Protein AF-A0A7R9WTV0-F1 (afdb_monomer)

InterPro domains:
  IPR027417 P-loop containing nucleoside triphosphate hydrolase [G3DSA:3.40.50.300] (2-150)
  IPR027417 P-loop containing nucleoside triphosphate hydrolase [SSF52540] (11-128)
  IPR041679 DNA2/NAM7 helicase-like, C-terminal [PF13087] (9-117)
  IPR045055 DNA2/NAM7-like helicase [PTHR10887] (10-192)
  IPR047187 Upf1-like, C-terminal helicase domain [cd18808] (2-131)

Organism: NCBI:txid1486917

Foldseek 3Di:
DDWDDDPAKTADLLLLVLVLLVLVCCVVVVVDPLLQEEEEEQIVVNLVSNCVSCVVVVSNNHHYYYLVVCPPAAGAEYEYEQRDDDPVLDRVSNQDLVSVLSRLVSHQFYYHYDDDLSSQCSHPLSVLLVVLCVVVVNDDDSVRVVVVSVVVPPPDDDDDDDDDDDDDDDDDDDDDDDDDDDPDPDDDPDPPSVVSRVSSVVSSVVSVVVSVVVCVVPPPPPVVVVVVVVPVVD

Sequence (234 aa):
MEITHSFGGKSNTAEAVLVTRIVQNLVTANDVEAKHIAVISPYAKQVQKVRSQLALHRLSDVRVGTVDSFQGQETEVVIISAVRSNMFGELGFLRDSRRLCVAITRAKRGLILVGDEPVLRGSHHWGALLDAIQDRNCVIDACDLVSHIRNEGAGKEGAMMTDKEEPHDDDASADELTGEQREAAKTNEGNNTADSMANMEAAVAQALAELLNDDAENEDSESEEELFGLFEKL

Solvent-accessible surface area (backbone atoms only — not comparable to full-atom values): 14373 Å² total; per-residue (Å²): 116,85,66,58,86,62,101,73,59,52,36,32,68,67,59,35,55,50,51,45,50,53,52,50,47,38,40,73,73,66,78,42,60,47,73,40,31,33,39,36,19,85,31,68,44,33,29,52,52,36,50,56,53,25,46,77,71,73,45,65,62,35,45,63,32,37,51,85,74,44,74,96,52,70,33,45,30,28,34,38,45,64,58,47,57,56,98,82,37,68,54,72,77,68,69,45,60,68,55,48,52,54,53,60,68,26,31,73,57,34,80,45,83,45,69,38,62,80,25,43,52,66,34,71,67,47,31,49,46,49,50,57,36,51,80,67,70,69,72,78,56,70,69,59,51,57,54,57,62,57,65,75,70,74,80,84,84,88,85,80,90,80,83,88,83,85,84,84,87,84,86,87,81,90,82,91,81,76,85,85,88,88,85,86,89,86,85,84,90,78,83,51,73,66,62,60,29,59,56,41,55,55,46,52,51,49,38,49,51,56,57,50,60,64,48,75,80,52,96,61,83,80,57,52,64,65,51,56,64,58,55,84,75,115

Mean predicted aligned error: 15.38 Å

pLDDT: mean 70.05, std 24.39, range [29.03, 97.88]

Secondary structure (DSSP, 8-state):
------SS----HHHHHHHHHHHHHHHHTTSS-GGGEEEE-S-HHHHHHHHHHHHHTT-TTSEEE-GGGGTT--EEEEEEE-----TT---GGGG-HHHHHHHHTTEEEEEEEES-HHHHTTSHHHHHHHHHHHHTT----HHHHHHHHHHHSSSSS-----------------------------S-----HHHHHHHHHHHHHHHHHHHHHTGGGS--TTSHHHHHHHHTT-

Nearest PDB structures (foldseek):
  4b3g-assembly2_B  TM=9.620E-01  e=5.269E-09  Homo sapiens
  5eax-assembly2_B  TM=9.065E-01  e=5.908E-09  Mus musculus
  5eaw-assembly2_B  TM=9.082E-01  e=7.427E-09  Mus musculus
  5ean-assembly1_A  TM=8.921E-01  e=6.624E-09  Mus musculus
  4b3f-assembly1_X  TM=9.722E-01  e=4.633E-08  Homo sapiens

Structure (mmCIF, N/CA/C/O backbone):
data_AF-A0A7R9WTV0-F1
#
_entry.id   AF-A0A7R9WTV0-F1
#
loop_
_atom_site.group_PDB
_atom_site.id
_atom_site.type_symbol
_atom_site.label_atom_id
_atom_site.label_alt_id
_atom_site.label_comp_id
_atom_site.label_asym_id
_atom_site.label_entity_id
_atom_site.label_seq_id
_atom_site.pdbx_PDB_ins_code
_atom_site.Cartn_x
_atom_site.Cartn_y
_atom_site.Cartn_z
_atom_site.occupancy
_atom_site.B_iso_or_equiv
_atom_site.auth_seq_id
_atom_site.auth_comp_id
_atom_site.auth_asym_id
_atom_site.auth_atom_id
_atom_site.pdbx_PDB_model_num
ATOM 1 N N . MET A 1 1 ? -1.184 1.211 -17.493 1.00 42.12 1 MET A N 1
ATOM 2 C CA . MET A 1 1 ? -1.818 2.502 -17.121 1.00 42.12 1 MET A CA 1
ATOM 3 C C . MET A 1 1 ? -0.715 3.529 -16.862 1.00 42.12 1 MET A C 1
ATOM 5 O O . MET A 1 1 ? 0.378 3.126 -16.493 1.00 42.12 1 MET A O 1
ATOM 9 N N . GLU A 1 2 ? -0.942 4.815 -17.128 1.00 39.69 2 GLU A N 1
ATOM 10 C CA . GLU A 1 2 ? 0.111 5.843 -17.230 1.00 39.69 2 GLU A CA 1
ATOM 11 C C . GLU A 1 2 ? 0.814 6.138 -15.882 1.00 39.69 2 GLU A C 1
ATOM 13 O O . GLU A 1 2 ? 0.208 6.672 -14.951 1.00 39.69 2 GLU A O 1
ATOM 18 N N . ILE A 1 3 ? 2.105 5.797 -15.762 1.00 55.75 3 ILE A N 1
ATOM 19 C CA . ILE A 1 3 ? 2.959 6.210 -14.635 1.00 55.75 3 ILE A CA 1
ATOM 20 C C . ILE A 1 3 ? 3.486 7.615 -14.938 1.00 55.75 3 ILE A C 1
ATOM 22 O O . ILE A 1 3 ? 4.236 7.815 -15.890 1.00 55.75 3 ILE A O 1
ATOM 26 N N . THR A 1 4 ? 3.137 8.607 -14.120 1.00 50.94 4 THR A N 1
ATOM 27 C CA . THR A 1 4 ? 3.622 9.981 -14.312 1.00 50.94 4 THR A CA 1
ATOM 28 C C . THR A 1 4 ? 5.118 10.095 -13.970 1.00 50.94 4 THR A C 1
ATOM 30 O O . THR A 1 4 ? 5.507 10.064 -12.799 1.00 50.94 4 THR A O 1
ATOM 33 N N . HIS A 1 5 ? 5.969 10.270 -14.987 1.00 48.22 5 HIS A N 1
ATOM 34 C CA . HIS A 1 5 ? 7.410 10.525 -14.856 1.00 48.22 5 HIS A CA 1
ATOM 35 C C . HIS A 1 5 ? 7.707 12.033 -14.812 1.00 48.22 5 HIS A C 1
ATOM 37 O O . HIS A 1 5 ? 8.102 12.633 -15.804 1.00 48.22 5 HIS A O 1
ATOM 43 N N . SER A 1 6 ? 7.544 12.674 -13.655 1.00 38.47 6 SER A N 1
ATOM 44 C CA . SER A 1 6 ? 7.999 14.065 -13.459 1.00 38.47 6 SER A CA 1
ATOM 45 C C . SER A 1 6 ? 9.051 14.096 -12.353 1.00 38.47 6 SER A C 1
ATOM 47 O O . SER A 1 6 ? 8.669 14.026 -11.195 1.00 38.47 6 SER A O 1
ATOM 49 N N . PHE A 1 7 ? 10.347 14.089 -12.684 1.00 47.66 7 PHE A N 1
ATOM 50 C CA . PHE A 1 7 ? 11.534 14.451 -11.863 1.00 47.66 7 PHE A CA 1
ATOM 51 C C . PHE A 1 7 ? 11.560 14.245 -10.313 1.00 47.66 7 PHE A C 1
ATOM 53 O O . PHE A 1 7 ? 12.374 14.857 -9.636 1.00 47.66 7 PHE A O 1
ATOM 60 N N . GLY A 1 8 ? 10.746 13.371 -9.703 1.00 57.19 8 GLY A N 1
ATOM 61 C CA . GLY A 1 8 ? 10.595 13.354 -8.233 1.00 57.19 8 GLY A CA 1
ATOM 62 C C . GLY A 1 8 ? 9.961 12.113 -7.594 1.00 57.19 8 GLY A C 1
ATOM 63 O O . GLY A 1 8 ? 9.431 12.210 -6.496 1.00 57.19 8 GLY A O 1
ATOM 64 N N . GLY A 1 9 ? 9.937 10.960 -8.269 1.00 74.44 9 GLY A N 1
ATOM 65 C CA . GLY A 1 9 ? 9.361 9.708 -7.738 1.00 74.44 9 GLY A CA 1
ATOM 66 C C . GLY A 1 9 ? 8.191 9.167 -8.566 1.00 74.44 9 GLY A C 1
ATOM 67 O O . GLY A 1 9 ? 7.704 9.866 -9.459 1.00 74.44 9 GLY A O 1
ATOM 68 N N . LYS A 1 10 ? 7.765 7.928 -8.281 1.00 86.31 10 LYS A N 1
ATOM 69 C CA . LYS A 1 10 ? 6.683 7.206 -8.980 1.00 86.31 10 LYS A CA 1
ATOM 70 C C . LYS A 1 10 ? 5.375 7.240 -8.175 1.00 86.31 10 LYS A C 1
ATOM 72 O O . LYS A 1 10 ? 5.407 7.235 -6.948 1.00 86.31 10 LYS A O 1
ATOM 77 N N . SER A 1 11 ? 4.240 7.267 -8.865 1.00 92.31 11 SER A N 1
ATOM 78 C CA . SER A 1 11 ? 2.897 7.139 -8.278 1.00 92.31 11 SER A CA 1
ATOM 79 C C . SER A 1 11 ? 1.941 6.531 -9.299 1.00 92.31 11 SER A C 1
ATOM 81 O O . SER A 1 11 ? 2.099 6.794 -10.491 1.00 92.31 11 SER A O 1
ATOM 83 N N . ASN A 1 12 ? 0.928 5.811 -8.829 1.00 93.88 12 ASN A N 1
ATOM 84 C CA . ASN A 1 12 ? -0.124 5.212 -9.637 1.00 93.88 12 ASN A CA 1
ATOM 85 C C . ASN A 1 12 ? -1.481 5.745 -9.161 1.00 93.88 12 ASN A C 1
ATOM 87 O O . ASN A 1 12 ? -1.928 5.464 -8.048 1.00 93.88 12 ASN A O 1
ATOM 91 N N . THR A 1 13 ? -2.122 6.559 -10.003 1.00 92.38 13 THR A N 1
ATOM 92 C CA . THR A 1 13 ? -3.399 7.206 -9.670 1.00 92.38 13 THR A CA 1
ATOM 93 C C . THR A 1 13 ? -4.533 6.198 -9.526 1.00 92.38 13 THR A C 1
ATOM 95 O O . THR A 1 13 ? -5.375 6.383 -8.655 1.00 92.38 13 THR A O 1
ATOM 98 N N . ALA A 1 14 ? -4.560 5.142 -10.342 1.00 89.31 14 ALA A N 1
ATOM 99 C CA . ALA A 1 14 ? -5.622 4.146 -10.270 1.00 89.31 14 ALA A CA 1
ATOM 100 C C . ALA A 1 14 ? -5.532 3.326 -8.983 1.00 89.31 14 ALA A C 1
ATOM 102 O O . ALA A 1 14 ? -6.538 3.178 -8.297 1.00 89.31 14 ALA A O 1
ATOM 103 N N . GLU A 1 15 ? -4.324 2.903 -8.598 1.00 93.56 15 GLU A N 1
ATOM 104 C CA . GLU A 1 15 ? -4.117 2.270 -7.293 1.00 93.56 15 GLU A CA 1
ATOM 105 C C . GLU A 1 15 ? -4.489 3.207 -6.145 1.00 93.56 15 GLU A C 1
ATOM 107 O O . GLU A 1 15 ? -5.140 2.771 -5.207 1.00 93.56 15 GLU A O 1
ATOM 112 N N . ALA A 1 16 ? -4.126 4.495 -6.215 1.00 94.44 16 ALA A N 1
ATOM 113 C CA . ALA A 1 16 ? -4.479 5.446 -5.161 1.00 94.44 16 ALA A CA 1
ATOM 114 C C . ALA A 1 16 ? -6.004 5.551 -4.988 1.00 94.44 16 ALA A C 1
ATOM 116 O O . ALA A 1 16 ? -6.498 5.437 -3.869 1.00 94.44 16 ALA A O 1
ATOM 117 N N . VAL A 1 17 ? -6.743 5.669 -6.101 1.00 91.06 17 VAL A N 1
ATOM 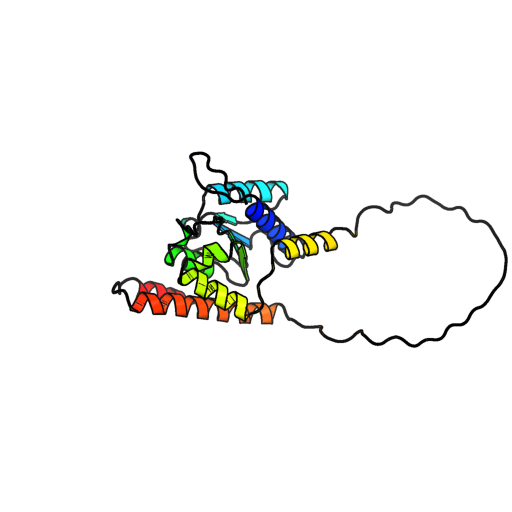118 C CA . VAL A 1 17 ? -8.215 5.701 -6.087 1.00 91.06 17 VAL A CA 1
ATOM 119 C C . VAL A 1 17 ? -8.781 4.406 -5.514 1.00 91.06 17 VAL A C 1
ATOM 121 O O . VAL A 1 17 ? -9.725 4.450 -4.726 1.00 91.06 17 VAL A O 1
ATOM 124 N N . LEU A 1 18 ? -8.219 3.259 -5.897 1.00 90.75 18 LEU A N 1
ATOM 125 C CA . LEU A 1 18 ? -8.680 1.961 -5.419 1.00 90.75 18 LEU A CA 1
ATOM 126 C C . LEU A 1 18 ? -8.448 1.800 -3.915 1.00 90.75 18 LEU A C 1
ATOM 128 O O . LEU A 1 18 ? -9.376 1.454 -3.192 1.00 90.75 18 LEU A O 1
ATOM 132 N N . VAL A 1 19 ? -7.250 2.136 -3.434 1.00 95.44 19 VAL A N 1
ATOM 133 C CA . VAL A 1 19 ? -6.907 2.132 -2.007 1.00 95.44 19 VAL A CA 1
ATOM 134 C C . VAL A 1 19 ? -7.856 3.034 -1.225 1.00 95.44 19 VAL A C 1
ATOM 136 O O . VAL A 1 19 ? -8.407 2.605 -0.218 1.00 95.44 19 VAL A O 1
ATOM 139 N N . THR A 1 20 ? -8.105 4.261 -1.693 1.00 94.06 20 THR A N 1
ATOM 140 C CA . THR A 1 20 ? -9.047 5.173 -1.032 1.00 94.06 20 THR A CA 1
ATOM 141 C C . THR A 1 20 ? -10.454 4.584 -0.945 1.00 94.06 20 THR A C 1
ATOM 143 O O . THR A 1 20 ? -11.085 4.706 0.102 1.00 94.06 20 THR A O 1
ATOM 146 N N . ARG A 1 21 ? -10.933 3.899 -1.990 1.00 90.06 21 ARG A N 1
ATOM 147 C CA . ARG A 1 21 ? -12.243 3.226 -1.968 1.00 90.06 21 ARG A CA 1
ATOM 148 C C . ARG A 1 21 ? -12.288 2.052 -0.998 1.00 90.06 21 ARG A C 1
ATOM 150 O O . ARG A 1 21 ? -13.250 1.938 -0.251 1.00 90.06 21 ARG A O 1
ATOM 157 N N . ILE A 1 22 ? -11.250 1.217 -0.975 1.00 91.44 22 ILE A N 1
ATOM 158 C CA . ILE A 1 22 ? -11.143 0.098 -0.028 1.00 91.44 22 ILE A CA 1
ATOM 159 C C . ILE A 1 22 ? -11.216 0.626 1.408 1.00 91.44 22 ILE A C 1
ATOM 161 O O . ILE A 1 22 ? -12.030 0.160 2.198 1.00 91.44 22 ILE A O 1
ATOM 165 N N . VAL A 1 23 ? -10.421 1.651 1.728 1.00 94.62 23 VAL A N 1
ATOM 166 C CA . VAL A 1 23 ? -10.445 2.296 3.048 1.00 94.62 23 VAL A CA 1
ATOM 167 C C . VAL A 1 23 ? -11.834 2.851 3.364 1.00 94.62 23 VAL A C 1
ATOM 169 O O . VAL A 1 23 ? -12.347 2.630 4.457 1.00 94.62 23 VAL A O 1
ATOM 172 N N . GLN A 1 24 ? -12.450 3.568 2.420 1.00 90.50 24 GLN A N 1
ATOM 173 C CA . GLN A 1 24 ? -13.777 4.145 2.613 1.00 90.50 24 GLN A CA 1
ATOM 174 C C . GLN A 1 24 ? -14.819 3.072 2.938 1.00 90.50 24 GLN A C 1
ATOM 176 O O . GLN A 1 24 ? -15.629 3.281 3.838 1.00 90.50 24 GLN A O 1
ATOM 181 N N . ASN A 1 25 ? -14.778 1.931 2.254 1.00 89.19 25 ASN A N 1
ATOM 182 C CA . ASN A 1 25 ? -15.697 0.827 2.501 1.00 89.19 25 ASN A CA 1
ATOM 183 C C . ASN A 1 25 ? -15.487 0.210 3.884 1.00 89.19 25 ASN A C 1
ATOM 185 O O . ASN A 1 25 ? -16.455 0.109 4.627 1.00 89.19 25 ASN A O 1
ATOM 189 N N . LEU A 1 26 ? -14.243 -0.106 4.264 1.00 88.69 26 LEU A N 1
ATOM 190 C CA . LEU A 1 26 ? -13.929 -0.670 5.586 1.00 88.69 26 L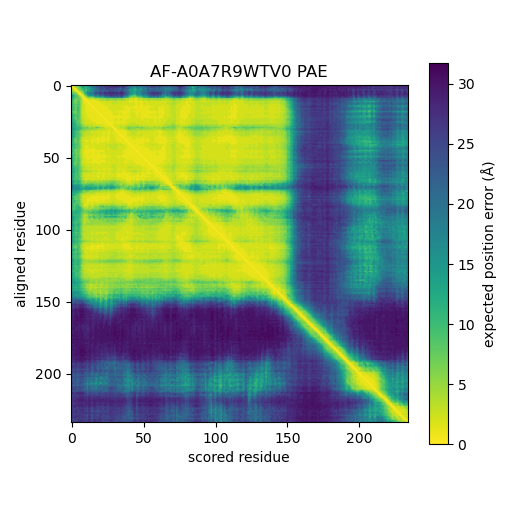EU A CA 1
ATOM 191 C C . LEU A 1 26 ? -14.429 0.225 6.730 1.00 88.69 26 LEU A C 1
ATOM 193 O O . LEU A 1 26 ? -14.954 -0.259 7.732 1.00 88.69 26 LEU A O 1
ATOM 197 N N . VAL A 1 27 ? -14.285 1.543 6.572 1.00 90.75 27 VAL A N 1
ATOM 198 C CA . VAL A 1 27 ? -14.723 2.513 7.583 1.00 90.75 27 VAL A CA 1
ATOM 199 C C . VAL A 1 27 ? -16.243 2.698 7.561 1.00 90.75 27 VAL A C 1
ATOM 201 O O . VAL A 1 27 ? -16.864 2.760 8.618 1.00 90.75 27 VAL A O 1
ATOM 204 N N . THR A 1 28 ? -16.864 2.766 6.381 1.00 87.50 28 THR A N 1
ATOM 205 C CA . THR A 1 28 ? -18.316 3.004 6.246 1.00 87.50 28 THR A CA 1
ATOM 206 C C . THR A 1 28 ? -19.140 1.780 6.649 1.00 87.50 28 THR A C 1
ATOM 208 O O . THR A 1 28 ? -20.213 1.936 7.227 1.00 87.50 28 THR A O 1
ATOM 211 N N . ALA A 1 29 ? -18.628 0.572 6.400 1.00 84.19 29 ALA A N 1
ATOM 212 C CA . ALA A 1 29 ? -19.209 -0.683 6.874 1.00 84.19 29 ALA A CA 1
ATOM 213 C C . ALA A 1 29 ? -19.032 -0.891 8.390 1.00 84.19 29 ALA A C 1
ATOM 215 O O . ALA A 1 29 ? -19.634 -1.797 8.958 1.00 84.19 29 ALA A O 1
ATOM 216 N N . ASN A 1 30 ? -18.257 -0.025 9.060 1.00 86.19 30 ASN A N 1
ATOM 217 C CA . ASN A 1 30 ? -17.913 -0.123 10.478 1.00 86.19 30 ASN A CA 1
ATOM 218 C C . ASN A 1 30 ? -17.131 -1.409 10.831 1.00 86.19 30 ASN A C 1
ATOM 220 O O . ASN A 1 30 ? -17.183 -1.877 11.968 1.00 86.19 30 ASN A O 1
ATOM 224 N N . ASP A 1 31 ? -16.372 -1.949 9.871 1.00 82.25 31 ASP A N 1
ATOM 225 C CA . ASP A 1 31 ? -15.497 -3.112 10.074 1.00 82.25 31 ASP A CA 1
ATOM 226 C C . ASP A 1 31 ? -14.220 -2.725 10.837 1.00 82.25 31 ASP A C 1
ATOM 228 O O . ASP A 1 31 ? -13.698 -3.482 11.667 1.00 82.25 31 ASP A O 1
ATOM 232 N N . VAL A 1 32 ? -13.683 -1.532 10.540 1.00 91.50 32 VAL A N 1
ATOM 233 C CA . VAL A 1 32 ? -12.430 -1.021 11.112 1.00 91.50 32 VAL A CA 1
ATOM 234 C C . VAL A 1 32 ? -12.481 0.501 11.241 1.00 91.50 32 VAL A C 1
ATOM 236 O O . VAL A 1 32 ? -12.786 1.207 10.282 1.00 91.50 32 VAL A O 1
ATOM 239 N N . GLU A 1 33 ? -12.114 1.038 12.407 1.00 93.94 33 GLU A N 1
ATOM 240 C CA . GLU A 1 33 ? -11.937 2.487 12.555 1.00 93.94 33 GLU A CA 1
ATOM 241 C C . GLU A 1 33 ? -10.723 2.977 11.746 1.00 93.94 33 GLU A C 1
ATOM 243 O O . GLU A 1 33 ? -9.674 2.334 11.730 1.00 93.94 33 GLU A O 1
ATOM 248 N N . ALA A 1 34 ? -10.815 4.172 11.154 1.00 95.50 34 ALA A N 1
ATOM 249 C CA . ALA A 1 34 ? -9.760 4.754 10.314 1.00 95.50 34 ALA A CA 1
ATOM 250 C C . ALA A 1 34 ? -8.362 4.754 10.973 1.00 95.50 34 ALA A C 1
ATOM 252 O O . ALA A 1 34 ? -7.372 4.414 10.328 1.00 95.50 34 ALA A O 1
ATOM 253 N N . LYS A 1 35 ? -8.285 5.055 12.277 1.00 95.75 35 LYS A N 1
ATOM 254 C CA . LYS A 1 35 ? -7.037 5.067 13.070 1.00 95.75 35 LYS A CA 1
ATOM 255 C C . LYS A 1 35 ? -6.343 3.698 13.184 1.00 95.75 35 LYS A C 1
ATOM 257 O O . LYS A 1 35 ? -5.173 3.638 13.558 1.00 95.75 35 LYS A O 1
ATOM 262 N N . HIS A 1 36 ? -7.067 2.613 12.902 1.00 96.38 36 HIS A N 1
ATOM 263 C CA . HIS A 1 36 ? -6.591 1.229 12.930 1.00 96.38 36 HIS A CA 1
ATOM 264 C C . HIS A 1 36 ? -6.245 0.690 11.531 1.00 96.38 36 HIS A C 1
ATOM 266 O O . HIS A 1 36 ? -5.924 -0.493 11.380 1.00 96.38 36 HIS A O 1
ATOM 272 N N . ILE A 1 37 ? -6.244 1.559 10.517 1.00 96.81 37 ILE A N 1
ATOM 273 C CA . ILE A 1 37 ? -5.836 1.237 9.152 1.00 96.81 37 ILE A CA 1
ATOM 274 C C . ILE A 1 37 ? -4.508 1.932 8.838 1.00 96.81 37 ILE A C 1
ATOM 276 O O . ILE A 1 37 ? -4.319 3.122 9.112 1.00 96.81 37 ILE A O 1
ATOM 280 N N . ALA A 1 38 ? -3.601 1.193 8.203 1.00 97.00 38 ALA A N 1
ATOM 281 C CA . ALA A 1 38 ? -2.385 1.726 7.616 1.00 97.00 38 ALA A CA 1
ATOM 282 C C . ALA A 1 38 ? -2.345 1.483 6.110 1.00 97.00 38 ALA A C 1
ATOM 284 O O . ALA A 1 38 ? -2.681 0.405 5.634 1.00 97.00 38 ALA A O 1
ATOM 285 N N . VAL A 1 39 ? -1.857 2.467 5.361 1.00 97.75 39 VAL A N 1
ATOM 286 C CA . VAL A 1 39 ? -1.491 2.322 3.954 1.00 97.75 39 VAL A CA 1
ATOM 287 C C . VAL A 1 39 ? 0.019 2.477 3.813 1.00 97.75 39 VAL A C 1
ATOM 289 O O . VAL A 1 39 ? 0.584 3.526 4.138 1.00 97.75 39 VAL A O 1
ATOM 292 N N . ILE A 1 40 ? 0.668 1.451 3.275 1.00 96.31 40 ILE A N 1
ATOM 293 C CA . ILE A 1 40 ? 2.111 1.410 3.054 1.00 96.31 40 ILE A CA 1
ATOM 294 C C . ILE A 1 40 ? 2.388 1.443 1.552 1.00 96.31 40 ILE A C 1
ATOM 296 O O . ILE A 1 40 ? 1.783 0.709 0.772 1.00 96.31 40 ILE A O 1
ATOM 300 N N . SER A 1 41 ? 3.324 2.289 1.120 1.00 95.31 41 SER A N 1
ATOM 301 C CA . SER A 1 41 ? 3.825 2.246 -0.257 1.00 95.31 41 SER A CA 1
ATOM 302 C C . SER A 1 41 ? 5.329 2.512 -0.330 1.00 95.31 41 SER A C 1
ATOM 304 O O . SER A 1 41 ? 5.812 3.419 0.347 1.00 95.31 41 SER A O 1
ATOM 306 N N . PRO A 1 42 ? 6.097 1.820 -1.197 1.00 91.62 42 PRO A N 1
ATOM 307 C CA . PRO A 1 42 ? 7.534 2.071 -1.344 1.00 91.62 42 PRO A CA 1
ATOM 308 C C . PRO A 1 42 ? 7.872 3.460 -1.909 1.00 91.62 42 PRO A C 1
ATOM 310 O O . PRO A 1 42 ? 9.034 3.862 -1.907 1.00 91.62 42 PRO A O 1
ATOM 313 N N . TYR A 1 43 ? 6.885 4.192 -2.439 1.00 92.38 43 TYR A N 1
ATOM 314 C CA . TYR A 1 43 ? 7.110 5.432 -3.174 1.00 92.38 43 TYR A CA 1
ATOM 315 C C . TYR A 1 43 ? 6.480 6.637 -2.465 1.00 92.38 43 TYR A C 1
ATOM 317 O O . TYR A 1 43 ? 5.261 6.758 -2.367 1.00 92.38 43 TYR A O 1
ATOM 325 N N . ALA A 1 44 ? 7.311 7.599 -2.052 1.00 93.12 44 ALA A N 1
ATOM 326 C CA . ALA A 1 44 ? 6.868 8.796 -1.327 1.00 93.12 44 ALA A CA 1
ATOM 327 C C . ALA A 1 44 ? 5.807 9.627 -2.079 1.00 93.12 44 ALA A C 1
ATOM 329 O O . ALA A 1 44 ? 4.897 10.181 -1.465 1.00 93.12 44 ALA A O 1
ATOM 330 N N . LYS A 1 45 ? 5.867 9.683 -3.416 1.00 94.38 45 LYS A N 1
ATOM 331 C CA . LYS A 1 45 ? 4.821 10.341 -4.213 1.00 94.38 45 LYS A CA 1
ATOM 332 C C . LYS A 1 45 ? 3.477 9.622 -4.154 1.00 94.38 45 LYS A C 1
ATOM 334 O O . LYS A 1 45 ? 2.445 10.288 -4.172 1.00 94.38 45 LYS A O 1
ATOM 339 N N . GLN A 1 46 ? 3.475 8.292 -4.083 1.00 96.25 46 GLN A N 1
ATOM 340 C CA . GLN A 1 46 ? 2.241 7.540 -3.877 1.00 96.25 46 GLN A CA 1
ATOM 341 C C . GLN A 1 46 ? 1.663 7.834 -2.496 1.00 96.25 46 GLN A C 1
ATOM 343 O O . GLN A 1 46 ? 0.478 8.127 -2.392 1.00 96.25 46 GLN A O 1
ATOM 348 N N . VAL A 1 47 ? 2.507 7.857 -1.460 1.00 96.69 47 VAL A N 1
ATOM 349 C CA . VAL A 1 47 ? 2.108 8.237 -0.095 1.00 96.69 47 VAL A CA 1
ATOM 350 C C . VAL A 1 47 ? 1.431 9.608 -0.080 1.00 96.69 47 VAL A C 1
ATOM 352 O O . VAL A 1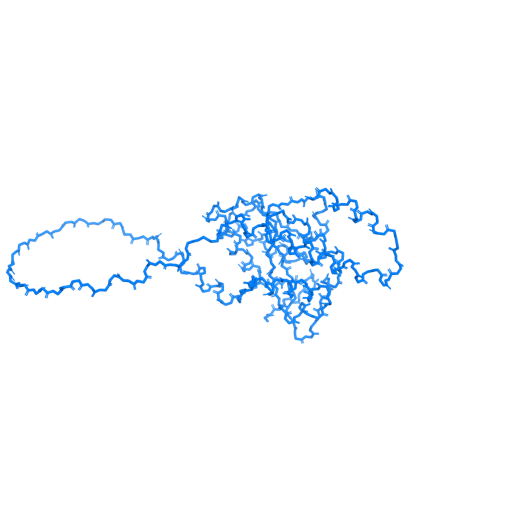 47 ? 0.337 9.747 0.459 1.00 96.69 47 VAL A O 1
ATOM 355 N N . GLN A 1 48 ? 2.040 10.617 -0.709 1.00 96.31 48 GLN A N 1
ATOM 356 C CA . GLN A 1 48 ? 1.444 11.953 -0.817 1.00 96.31 48 GLN A CA 1
ATOM 357 C C . GLN A 1 48 ? 0.096 11.914 -1.545 1.00 96.31 48 GLN A C 1
ATOM 359 O O . GLN A 1 48 ? -0.878 12.477 -1.053 1.00 96.31 48 GLN A O 1
ATOM 364 N N . LYS A 1 49 ? 0.022 11.208 -2.680 1.00 96.75 49 LYS A N 1
ATOM 365 C CA . LYS A 1 49 ? -1.205 11.095 -3.475 1.00 96.75 49 LYS A CA 1
ATOM 366 C C . LYS A 1 49 ? -2.347 10.443 -2.692 1.00 96.75 49 LYS A C 1
ATOM 368 O O . LYS A 1 49 ? -3.453 10.979 -2.693 1.00 96.75 49 LYS A O 1
ATOM 373 N N . VAL A 1 50 ? -2.079 9.336 -2.002 1.00 97.62 50 VAL A N 1
ATOM 374 C CA . VAL A 1 50 ? -3.079 8.640 -1.182 1.00 97.62 50 VAL A CA 1
ATOM 375 C C . VAL A 1 50 ? -3.527 9.514 -0.012 1.00 97.62 50 VAL A C 1
ATOM 377 O O . VAL A 1 50 ? -4.726 9.646 0.205 1.00 97.62 50 VAL A O 1
ATOM 380 N N . ARG A 1 51 ? -2.603 10.186 0.695 1.00 97.88 51 ARG A N 1
ATOM 381 C CA . ARG A 1 51 ? -2.964 11.135 1.768 1.00 97.88 51 ARG A CA 1
ATOM 382 C C . ARG A 1 51 ? -3.902 12.227 1.263 1.00 97.88 51 ARG A C 1
ATOM 384 O O . ARG A 1 51 ? -4.910 12.507 1.904 1.00 97.88 51 ARG A O 1
ATOM 391 N N . SER A 1 52 ? -3.593 12.824 0.109 1.00 96.94 52 SER A N 1
ATOM 392 C CA . SER A 1 52 ? -4.448 13.848 -0.494 1.00 96.94 52 SER A CA 1
ATOM 393 C C . SER A 1 52 ? -5.836 13.310 -0.831 1.00 96.94 52 SER A C 1
ATOM 395 O O . SER A 1 52 ? -6.816 13.990 -0.554 1.00 96.94 52 SER A O 1
ATOM 397 N N . GLN A 1 53 ? -5.939 12.101 -1.389 1.00 95.75 53 GLN A N 1
ATOM 398 C CA . GLN A 1 53 ? -7.241 11.504 -1.690 1.00 95.75 53 GLN A CA 1
ATOM 399 C C . GLN A 1 53 ? -8.032 11.180 -0.421 1.00 95.75 53 GLN A C 1
ATOM 401 O O . GLN A 1 53 ? -9.178 11.598 -0.311 1.00 95.75 53 GLN A O 1
ATOM 406 N N . LEU A 1 54 ? -7.426 10.540 0.578 1.00 96.94 54 LEU A N 1
ATOM 407 C CA . LEU A 1 54 ? -8.099 10.240 1.847 1.00 96.94 54 LEU A CA 1
ATOM 408 C C . LEU A 1 54 ? -8.604 11.503 2.557 1.00 96.94 54 LEU A C 1
ATOM 410 O O . LEU A 1 54 ? -9.717 11.504 3.082 1.00 96.94 54 LEU A O 1
ATOM 414 N N . ALA A 1 55 ? -7.843 12.599 2.512 1.00 96.06 55 ALA A N 1
ATOM 415 C CA . ALA A 1 55 ? -8.268 13.876 3.080 1.00 96.06 55 ALA A CA 1
ATOM 416 C C . ALA A 1 55 ? -9.548 14.425 2.419 1.00 96.06 55 ALA A C 1
ATOM 418 O O . ALA A 1 55 ? -10.419 14.941 3.121 1.00 96.06 55 ALA A O 1
ATOM 419 N N . LEU A 1 56 ? -9.711 14.262 1.098 1.00 94.69 56 LEU A N 1
ATOM 420 C CA . LEU A 1 56 ? -10.939 14.656 0.385 1.00 94.69 56 LEU A CA 1
ATOM 421 C C . LEU A 1 56 ? -12.169 13.876 0.870 1.00 94.69 56 LEU A C 1
ATOM 423 O O . LEU A 1 56 ? -13.278 14.405 0.852 1.00 94.69 56 LEU A O 1
ATOM 427 N N . HIS A 1 57 ? -11.966 12.649 1.349 1.00 92.31 57 HIS A N 1
ATOM 428 C CA . HIS A 1 57 ? -13.010 11.777 1.886 1.00 92.31 57 HIS A CA 1
ATOM 429 C C . HIS A 1 57 ? -13.136 11.843 3.419 1.00 92.31 57 HIS A C 1
ATOM 431 O O . HIS A 1 57 ? -13.872 11.051 3.996 1.00 92.31 57 HIS A O 1
ATOM 437 N N . ARG A 1 58 ? -12.459 12.792 4.088 1.00 95.19 58 ARG A N 1
ATOM 438 C CA . ARG A 1 58 ? -12.427 12.932 5.562 1.00 95.19 58 ARG A CA 1
ATOM 439 C C . ARG A 1 58 ? -11.864 11.701 6.294 1.00 95.19 58 ARG A C 1
ATOM 441 O O . ARG A 1 58 ? -12.225 11.442 7.435 1.00 95.19 58 ARG A O 1
ATOM 448 N N . LEU A 1 59 ? -10.945 10.977 5.657 1.00 95.69 59 LEU A N 1
ATOM 449 C CA . LEU A 1 59 ? -10.289 9.770 6.181 1.00 95.69 59 LEU A CA 1
ATOM 450 C C . LEU A 1 59 ? -8.830 10.042 6.592 1.00 95.69 59 LEU A C 1
ATOM 452 O O . LEU A 1 59 ? -7.955 9.196 6.428 1.00 95.69 59 LEU A O 1
ATOM 456 N N . SER A 1 60 ? -8.546 11.246 7.096 1.00 94.88 60 SER A N 1
ATOM 457 C CA . SER A 1 60 ? -7.182 11.689 7.429 1.00 94.88 60 SER A CA 1
ATOM 458 C C . SER A 1 60 ? -6.550 10.952 8.616 1.00 94.88 60 SER A C 1
ATOM 460 O O . SER A 1 60 ? -5.333 11.009 8.769 1.00 94.88 60 SER A O 1
ATOM 462 N N . ASP A 1 61 ? -7.351 10.259 9.431 1.00 95.88 61 ASP A N 1
ATOM 463 C CA . ASP A 1 61 ? -6.872 9.472 10.578 1.00 95.88 61 ASP A CA 1
ATOM 464 C C . ASP A 1 61 ? -6.179 8.166 10.161 1.00 95.88 61 ASP A C 1
ATOM 466 O O . ASP A 1 61 ? -5.486 7.540 10.964 1.00 95.88 61 ASP A O 1
ATOM 470 N N . VAL A 1 62 ? -6.331 7.763 8.896 1.00 97.00 62 VAL A N 1
ATOM 471 C CA . VAL A 1 62 ? -5.628 6.613 8.326 1.00 97.00 62 VAL A CA 1
ATOM 472 C C . VAL A 1 62 ? -4.145 6.927 8.220 1.00 97.00 62 VAL A C 1
ATOM 474 O O . VAL A 1 62 ? -3.728 7.914 7.602 1.00 97.00 62 VAL A O 1
ATOM 477 N N . ARG A 1 63 ? -3.311 6.050 8.778 1.00 96.00 63 ARG A N 1
ATOM 478 C CA . ARG A 1 63 ? -1.862 6.229 8.715 1.00 96.00 63 ARG A CA 1
ATOM 479 C C . ARG A 1 63 ? -1.371 5.864 7.320 1.00 96.00 63 ARG A C 1
ATOM 481 O O . ARG A 1 63 ? -1.494 4.728 6.898 1.00 96.00 63 ARG A O 1
ATOM 488 N N . VAL A 1 64 ? -0.755 6.797 6.605 1.00 97.50 64 VAL A N 1
ATOM 489 C CA . VAL A 1 64 ? -0.173 6.529 5.277 1.00 97.50 64 VAL A CA 1
ATOM 490 C C . VAL A 1 64 ? 1.317 6.813 5.323 1.00 97.50 64 VAL A C 1
ATOM 492 O O . VAL A 1 64 ? 1.693 7.870 5.828 1.00 97.50 64 VAL A O 1
ATOM 495 N N . GLY A 1 65 ? 2.169 5.957 4.767 1.00 95.56 65 GLY A N 1
ATOM 496 C CA . GLY A 1 65 ? 3.620 6.161 4.812 1.00 95.56 65 GLY A CA 1
ATOM 497 C C . GLY A 1 65 ? 4.426 5.182 3.961 1.00 95.56 65 GLY A C 1
ATOM 498 O O . GLY A 1 65 ? 3.877 4.305 3.297 1.00 95.56 65 GLY A O 1
ATOM 499 N N . THR A 1 66 ? 5.745 5.372 3.948 1.00 93.38 66 THR A N 1
ATOM 500 C CA . THR A 1 66 ? 6.689 4.418 3.348 1.00 93.38 66 THR A CA 1
ATOM 501 C C . THR A 1 66 ? 7.021 3.307 4.329 1.00 93.38 66 THR A C 1
ATOM 503 O O . THR A 1 66 ? 6.867 3.507 5.529 1.00 93.38 66 THR A O 1
ATOM 506 N N . VAL A 1 67 ? 7.531 2.170 3.850 1.00 86.62 67 VAL A N 1
ATOM 507 C CA . VAL A 1 67 ? 7.948 1.051 4.720 1.00 86.62 67 VAL A CA 1
ATOM 508 C C . VAL A 1 67 ? 8.854 1.538 5.860 1.00 86.62 67 VAL A C 1
ATOM 510 O O . VAL A 1 67 ? 8.579 1.266 7.024 1.00 86.62 67 VAL A O 1
ATOM 513 N N . ASP A 1 68 ? 9.854 2.363 5.535 1.00 84.56 68 ASP A N 1
ATOM 514 C CA . ASP A 1 68 ? 10.812 2.903 6.512 1.00 84.56 68 ASP A CA 1
ATOM 515 C C . ASP A 1 68 ? 10.152 3.783 7.596 1.00 84.56 68 ASP A C 1
ATOM 517 O O . ASP A 1 68 ? 10.678 3.929 8.693 1.00 84.56 68 ASP A O 1
ATOM 521 N N . SER A 1 69 ? 8.982 4.372 7.316 1.00 85.25 69 SER A N 1
ATOM 522 C CA . SER A 1 69 ? 8.249 5.213 8.277 1.00 85.25 69 SER A CA 1
ATOM 523 C C . SER A 1 69 ? 7.388 4.428 9.277 1.00 85.25 69 SER A C 1
ATOM 525 O O . SER A 1 69 ? 6.785 5.037 10.156 1.00 85.25 69 SER A O 1
ATOM 527 N N . PHE A 1 70 ? 7.328 3.097 9.152 1.00 77.69 70 PHE A N 1
ATOM 528 C CA . PHE A 1 70 ? 6.498 2.200 9.969 1.00 77.69 70 PHE A CA 1
ATOM 529 C C . PHE A 1 70 ? 7.303 1.316 10.936 1.00 77.69 70 PHE A C 1
ATOM 531 O O . PHE A 1 70 ? 6.823 0.273 11.382 1.00 77.69 70 PHE A O 1
ATOM 538 N N . GLN A 1 71 ? 8.522 1.715 11.298 1.00 73.25 71 GLN A N 1
ATOM 539 C CA . GLN A 1 71 ? 9.345 0.926 12.214 1.00 73.25 71 GLN A CA 1
ATOM 540 C C . GLN A 1 71 ? 8.677 0.784 13.595 1.00 73.25 71 GLN A C 1
ATOM 542 O O . GLN A 1 71 ? 8.320 1.775 14.232 1.00 73.25 71 GLN A O 1
ATOM 547 N N . GLY A 1 72 ? 8.499 -0.460 14.054 1.00 69.88 72 GLY A N 1
ATOM 548 C CA . GLY A 1 72 ? 7.976 -0.770 15.391 1.00 69.88 72 GLY A CA 1
ATOM 549 C C . GLY A 1 72 ? 6.500 -0.421 15.621 1.00 69.88 72 GLY A C 1
ATOM 550 O O . GLY A 1 72 ? 6.069 -0.359 16.769 1.00 69.88 72 GLY A O 1
ATOM 551 N N . GLN A 1 73 ? 5.718 -0.170 14.564 1.00 80.56 73 GLN A N 1
ATOM 552 C CA . GLN A 1 73 ? 4.295 0.158 14.686 1.00 80.56 73 GLN A CA 1
ATOM 553 C C . GLN A 1 73 ? 3.418 -0.803 13.892 1.00 80.56 73 GLN A C 1
ATOM 555 O O . GLN A 1 73 ? 3.453 -0.803 12.668 1.00 80.56 73 GLN A O 1
ATOM 560 N N . GLU A 1 74 ? 2.586 -1.571 14.583 1.00 88.31 74 GLU A N 1
ATOM 561 C CA . GLU A 1 74 ? 1.584 -2.455 13.979 1.00 88.31 74 GLU A CA 1
ATOM 562 C C . GLU A 1 74 ? 0.192 -1.822 14.005 1.00 88.31 74 GLU A C 1
ATOM 564 O O . GLU A 1 74 ? -0.071 -0.883 14.765 1.00 88.31 74 GLU A O 1
ATOM 569 N N . THR A 1 75 ? -0.708 -2.343 13.176 1.00 92.75 75 THR A N 1
ATOM 570 C CA . THR A 1 75 ? -2.108 -1.922 13.132 1.00 92.75 75 THR A CA 1
ATOM 571 C C . THR A 1 75 ? -3.023 -3.080 12.739 1.00 92.75 75 THR A C 1
ATOM 573 O O . THR A 1 75 ? -2.566 -4.088 12.207 1.00 92.75 75 THR A O 1
ATOM 576 N N . GLU A 1 76 ? -4.327 -2.926 12.960 1.00 93.44 76 GLU A N 1
ATOM 577 C CA . GLU A 1 76 ? -5.310 -3.973 12.666 1.00 93.44 76 GLU A CA 1
ATOM 578 C C . GLU A 1 76 ? -5.328 -4.359 11.183 1.00 93.44 76 GLU A C 1
ATOM 580 O O . GLU A 1 76 ? -5.274 -5.545 10.864 1.00 93.44 76 GLU A O 1
ATOM 585 N N . VAL A 1 77 ? -5.368 -3.374 10.276 1.00 95.25 77 VAL A N 1
ATOM 586 C CA . VAL A 1 77 ? -5.377 -3.615 8.825 1.00 95.25 77 VAL A CA 1
ATOM 587 C C . VAL A 1 77 ? -4.293 -2.813 8.116 1.00 95.25 77 VAL A C 1
ATOM 589 O O . VAL A 1 77 ? -4.209 -1.594 8.274 1.00 95.25 77 VAL A O 1
ATOM 592 N N . VAL A 1 78 ? -3.497 -3.485 7.287 1.00 96.12 78 VAL A N 1
ATOM 593 C CA . VAL A 1 78 ? -2.500 -2.871 6.404 1.00 96.12 78 VAL A CA 1
ATOM 594 C C . VAL A 1 78 ? -2.912 -3.045 4.951 1.00 96.12 78 VAL A C 1
ATOM 596 O O . VAL A 1 78 ? -3.265 -4.134 4.509 1.00 96.12 78 VAL A O 1
ATOM 599 N N . ILE A 1 79 ? -2.808 -1.965 4.185 1.00 97.12 79 ILE A N 1
ATOM 600 C CA . ILE A 1 79 ? -2.999 -1.951 2.739 1.00 97.12 79 ILE A CA 1
ATOM 601 C C . ILE A 1 79 ? -1.665 -1.590 2.082 1.00 97.12 79 ILE A C 1
ATOM 603 O O . ILE A 1 79 ? -1.127 -0.508 2.320 1.00 97.12 79 ILE A O 1
ATOM 607 N N . ILE A 1 80 ? -1.125 -2.467 1.240 1.00 96.81 80 ILE A N 1
ATOM 608 C CA . ILE A 1 80 ? 0.115 -2.229 0.493 1.00 96.81 80 ILE A CA 1
ATOM 609 C C . ILE A 1 80 ? -0.234 -1.760 -0.924 1.00 96.81 80 ILE A C 1
ATOM 611 O O . ILE A 1 80 ? -0.908 -2.474 -1.658 1.00 96.81 80 ILE A O 1
ATOM 615 N N . SER A 1 81 ? 0.258 -0.587 -1.339 1.00 96.50 81 SER A N 1
ATOM 616 C CA . SER A 1 81 ? 0.201 -0.122 -2.740 1.00 96.50 81 SER A CA 1
ATOM 617 C C . SER A 1 81 ? 1.570 -0.267 -3.400 1.00 96.50 81 SER A C 1
ATOM 619 O O . SER A 1 81 ? 2.522 0.443 -3.045 1.00 96.50 81 SER A O 1
ATOM 621 N N . ALA A 1 82 ? 1.659 -1.180 -4.369 1.00 94.25 82 ALA A N 1
ATOM 622 C CA . ALA A 1 82 ? 2.897 -1.552 -5.049 1.00 94.25 82 ALA A CA 1
ATOM 623 C C . ALA A 1 82 ? 3.360 -0.530 -6.103 1.00 94.25 82 ALA A C 1
ATOM 625 O O . ALA A 1 82 ? 4.561 -0.403 -6.358 1.00 94.25 82 ALA A O 1
ATOM 626 N N . VAL A 1 83 ? 2.440 0.242 -6.689 1.00 93.31 83 VAL A N 1
ATOM 627 C CA . VAL A 1 83 ? 2.661 1.341 -7.652 1.00 93.31 83 VAL A CA 1
ATOM 628 C C . VAL A 1 83 ? 3.145 0.916 -9.039 1.00 93.31 83 VAL A C 1
ATOM 630 O O . VAL A 1 83 ? 2.847 1.586 -10.031 1.00 93.31 83 VAL A O 1
ATOM 633 N N . ARG A 1 84 ? 3.973 -0.124 -9.147 1.00 90.94 84 ARG A N 1
ATOM 634 C CA . ARG A 1 84 ? 4.623 -0.491 -10.408 1.00 90.94 84 ARG A CA 1
ATOM 635 C C . ARG A 1 84 ? 3.665 -1.261 -11.308 1.00 90.94 84 ARG A C 1
ATOM 637 O O . ARG A 1 84 ? 3.362 -2.407 -11.036 1.00 90.94 84 ARG A O 1
ATOM 644 N N . SER A 1 85 ? 3.318 -0.643 -12.433 1.00 85.94 85 SER A N 1
ATOM 645 C CA . SER A 1 85 ? 2.611 -1.258 -13.560 1.00 85.94 85 SER A CA 1
ATOM 646 C C . SER A 1 85 ? 3.328 -0.879 -14.858 1.00 85.94 85 SER A C 1
ATOM 648 O O . SER A 1 85 ? 3.285 0.276 -15.284 1.00 85.94 85 SER A O 1
ATOM 650 N N . ASN A 1 86 ? 4.111 -1.792 -15.434 1.00 85.50 86 ASN A N 1
ATOM 651 C CA . ASN A 1 86 ? 4.916 -1.519 -16.626 1.00 85.50 86 ASN A CA 1
ATOM 652 C C . ASN A 1 86 ? 5.191 -2.790 -17.434 1.00 85.50 86 ASN A C 1
ATOM 654 O O . ASN A 1 86 ? 5.369 -3.860 -16.867 1.00 85.50 86 ASN A O 1
ATOM 658 N N . MET A 1 87 ? 5.301 -2.648 -18.756 1.00 78.19 87 MET A N 1
ATOM 659 C CA . MET A 1 87 ? 5.488 -3.783 -19.672 1.00 78.19 87 MET A CA 1
ATOM 660 C C . MET A 1 87 ? 6.856 -4.470 -19.547 1.00 78.19 87 MET A C 1
ATOM 662 O O . MET A 1 87 ? 7.021 -5.583 -20.028 1.00 78.19 87 MET A O 1
ATOM 666 N N . PHE A 1 88 ? 7.836 -3.817 -18.919 1.00 79.44 88 PHE A N 1
ATOM 667 C CA . PHE A 1 88 ? 9.204 -4.323 -18.789 1.00 79.44 88 PHE A CA 1
ATOM 668 C C . PHE A 1 88 ? 9.424 -5.158 -17.515 1.00 79.44 88 PHE A C 1
ATOM 670 O O . PHE A 1 88 ? 10.546 -5.588 -17.264 1.00 79.44 88 PHE A O 1
ATOM 677 N N . GLY A 1 89 ? 8.389 -5.359 -16.687 1.00 78.75 89 GLY A N 1
ATOM 678 C CA . GLY A 1 89 ? 8.493 -6.133 -15.442 1.00 78.75 89 GLY A CA 1
ATOM 679 C C . GLY A 1 89 ? 9.427 -5.504 -14.401 1.00 78.75 89 GLY A C 1
ATOM 680 O O . GLY A 1 89 ? 9.939 -6.171 -13.505 1.00 78.75 89 GLY A O 1
ATOM 681 N N . GLU A 1 90 ? 9.708 -4.206 -14.507 1.00 82.12 90 GLU A N 1
ATOM 682 C CA . GLU A 1 90 ? 10.645 -3.566 -13.601 1.00 82.12 90 GLU A CA 1
ATOM 683 C C . GLU A 1 90 ? 10.010 -3.294 -12.232 1.00 82.12 90 GLU A C 1
ATOM 685 O O . GLU A 1 90 ? 9.044 -2.535 -12.106 1.00 82.12 90 GLU A O 1
ATOM 690 N N . LEU A 1 91 ? 10.651 -3.807 -11.186 1.00 81.06 91 LEU A N 1
ATOM 691 C CA . LEU A 1 91 ? 10.193 -3.694 -9.800 1.00 81.06 91 LEU A CA 1
ATOM 692 C C . LEU A 1 91 ? 10.751 -2.466 -9.057 1.00 81.06 91 LEU A C 1
ATOM 694 O O . LEU A 1 91 ? 10.039 -1.790 -8.312 1.00 81.06 91 LEU A O 1
ATOM 698 N N . GLY A 1 92 ? 12.006 -2.078 -9.306 1.00 84.81 92 GLY A N 1
ATOM 699 C CA . GLY A 1 92 ? 12.661 -0.988 -8.563 1.00 84.81 92 GLY A CA 1
ATOM 700 C C . GLY A 1 92 ? 12.670 -1.258 -7.055 1.00 84.81 92 GLY A C 1
ATOM 701 O O . GLY A 1 92 ? 13.141 -2.310 -6.641 1.00 84.81 92 GLY A O 1
ATOM 702 N N . PHE A 1 93 ? 12.111 -0.349 -6.246 1.00 82.88 93 PHE A N 1
ATOM 703 C CA . PHE A 1 93 ? 12.075 -0.488 -4.780 1.00 82.88 93 PHE A CA 1
ATOM 704 C C . PHE A 1 93 ? 11.279 -1.692 -4.265 1.00 82.88 93 PHE A C 1
ATOM 706 O O . PHE A 1 93 ? 11.411 -2.032 -3.098 1.00 82.88 93 PHE A O 1
ATOM 713 N N . LEU A 1 94 ? 10.482 -2.345 -5.115 1.00 83.50 94 LEU A N 1
ATOM 714 C CA . LEU A 1 94 ? 9.794 -3.584 -4.753 1.00 83.50 94 LEU A CA 1
ATOM 715 C C . LEU A 1 94 ? 10.746 -4.791 -4.665 1.00 83.50 94 LEU A C 1
ATOM 717 O O . LEU A 1 94 ? 10.342 -5.819 -4.153 1.00 83.50 94 LEU A O 1
ATOM 721 N N . ARG A 1 95 ? 11.995 -4.702 -5.148 1.00 85.06 95 ARG A N 1
ATOM 722 C CA . ARG A 1 95 ? 12.949 -5.830 -5.097 1.00 85.06 95 ARG A CA 1
ATOM 723 C C . ARG A 1 95 ? 13.477 -6.147 -3.694 1.00 85.06 95 ARG A C 1
ATOM 725 O O . ARG A 1 95 ? 14.061 -7.205 -3.515 1.00 85.06 95 ARG A O 1
ATOM 732 N N . ASP A 1 96 ? 13.329 -5.229 -2.745 1.00 86.44 96 ASP A N 1
ATOM 733 C CA . ASP A 1 96 ? 13.840 -5.393 -1.384 1.00 86.44 96 ASP A CA 1
ATOM 734 C C . ASP A 1 96 ? 12.882 -6.278 -0.564 1.00 86.44 96 ASP A C 1
ATOM 736 O O . ASP A 1 96 ? 11.815 -5.821 -0.140 1.00 86.44 96 ASP A O 1
ATOM 740 N N . SER A 1 97 ? 13.258 -7.547 -0.375 1.00 85.31 97 SER A N 1
ATOM 741 C CA . SER A 1 97 ? 12.488 -8.555 0.368 1.00 85.31 97 SER A CA 1
ATOM 742 C C . SER A 1 97 ? 12.307 -8.175 1.833 1.00 85.31 97 SER A C 1
ATOM 744 O O . SER A 1 97 ? 11.203 -8.275 2.359 1.00 85.31 97 SER A O 1
ATOM 746 N N . ARG A 1 98 ? 13.332 -7.614 2.480 1.00 87.00 98 ARG A N 1
ATOM 747 C CA . ARG A 1 98 ? 13.248 -7.165 3.880 1.00 87.00 98 ARG A CA 1
ATOM 748 C C . ARG A 1 98 ? 12.176 -6.096 4.053 1.00 87.00 98 ARG A C 1
ATOM 750 O O . ARG A 1 98 ? 11.394 -6.135 5.001 1.00 87.00 98 ARG A O 1
ATOM 757 N N . ARG A 1 99 ? 12.082 -5.154 3.109 1.00 89.19 99 ARG A N 1
ATOM 758 C CA . ARG A 1 99 ? 11.021 -4.133 3.115 1.00 89.19 99 ARG A CA 1
ATOM 759 C C . ARG A 1 99 ? 9.631 -4.724 2.885 1.00 89.19 99 ARG A C 1
ATOM 761 O O . ARG A 1 99 ? 8.668 -4.223 3.465 1.00 89.19 99 ARG A O 1
ATOM 768 N N . LEU A 1 100 ? 9.521 -5.770 2.068 1.00 88.81 100 LEU A N 1
ATOM 769 C CA . LEU A 1 100 ? 8.277 -6.523 1.913 1.00 88.81 100 LEU A CA 1
ATOM 770 C C . LEU A 1 100 ? 7.885 -7.208 3.231 1.00 88.81 100 LEU A C 1
ATOM 772 O O . LEU A 1 100 ? 6.769 -6.994 3.701 1.00 88.81 100 LEU A O 1
ATOM 776 N N . CYS A 1 101 ? 8.807 -7.925 3.879 1.00 88.19 101 CYS A N 1
ATOM 777 C CA . CYS A 1 101 ? 8.570 -8.582 5.168 1.00 88.19 101 CYS A CA 1
ATOM 778 C C . CYS A 1 101 ? 8.130 -7.583 6.244 1.00 88.19 101 CYS A C 1
ATOM 780 O O . CYS A 1 101 ? 7.145 -7.811 6.948 1.00 88.19 101 CYS A O 1
ATOM 782 N N . VAL A 1 102 ? 8.797 -6.428 6.340 1.00 89.62 102 VAL A N 1
ATOM 783 C CA . VAL A 1 102 ? 8.390 -5.368 7.274 1.00 89.62 102 VAL A CA 1
ATOM 784 C C . VAL A 1 102 ? 6.965 -4.912 6.983 1.00 89.62 102 VAL A C 1
ATOM 786 O O . VAL A 1 102 ? 6.174 -4.829 7.917 1.00 89.62 102 VAL A O 1
ATOM 789 N N . ALA A 1 103 ? 6.620 -4.648 5.717 1.00 90.31 103 ALA A N 1
ATOM 790 C CA . ALA A 1 103 ? 5.284 -4.192 5.336 1.00 90.31 103 ALA A CA 1
ATOM 791 C C . ALA A 1 103 ? 4.191 -5.223 5.664 1.00 90.31 103 ALA A C 1
ATOM 793 O O . ALA A 1 103 ? 3.150 -4.841 6.195 1.00 90.31 103 ALA A O 1
ATOM 794 N N . ILE A 1 104 ? 4.443 -6.507 5.391 1.00 90.56 104 ILE A N 1
ATOM 795 C CA . ILE A 1 104 ? 3.527 -7.617 5.692 1.00 90.56 104 ILE A CA 1
ATOM 796 C C . ILE A 1 104 ? 3.315 -7.739 7.206 1.00 90.56 104 ILE A C 1
ATOM 798 O O . ILE A 1 104 ? 2.180 -7.722 7.675 1.00 90.56 104 ILE A O 1
ATOM 802 N N . THR A 1 105 ? 4.400 -7.766 7.985 1.00 88.62 105 THR A N 1
ATOM 803 C CA . THR A 1 105 ? 4.357 -7.947 9.451 1.00 88.62 105 THR A CA 1
ATOM 804 C C . THR A 1 105 ? 3.786 -6.750 10.214 1.00 88.62 105 THR A C 1
ATOM 806 O O . THR A 1 105 ? 3.678 -6.797 11.434 1.00 88.62 105 THR A O 1
ATOM 809 N N . ARG A 1 106 ? 3.429 -5.643 9.545 1.00 90.00 106 ARG A N 1
ATOM 810 C CA . ARG A 1 106 ? 2.713 -4.538 10.207 1.00 90.00 106 ARG A CA 1
ATOM 811 C C . ARG A 1 106 ? 1.228 -4.853 10.436 1.00 90.00 106 ARG A C 1
ATOM 813 O O . ARG A 1 106 ? 0.588 -4.127 11.202 1.00 90.00 106 ARG A O 1
ATOM 820 N N . ALA A 1 107 ? 0.678 -5.856 9.749 1.00 92.19 107 ALA A N 1
ATOM 821 C CA . ALA A 1 107 ? -0.727 -6.241 9.826 1.00 92.19 107 ALA A CA 1
ATOM 822 C C . ALA A 1 107 ? -0.978 -7.203 10.989 1.00 92.19 107 ALA A C 1
ATOM 824 O O . ALA A 1 107 ? -0.296 -8.215 11.091 1.00 92.19 107 ALA A O 1
ATOM 825 N N . LYS A 1 108 ? -1.992 -6.916 11.814 1.00 90.31 108 LYS A N 1
ATOM 826 C CA . LYS A 1 108 ? -2.438 -7.830 12.880 1.00 90.31 108 LYS A CA 1
ATOM 827 C C . LYS A 1 108 ? -3.592 -8.731 12.462 1.00 90.31 108 LYS A C 1
ATOM 829 O O . LYS A 1 108 ? -3.604 -9.899 12.801 1.00 90.31 108 LYS A O 1
ATOM 834 N N . ARG A 1 109 ? -4.583 -8.181 11.754 1.00 90.62 109 ARG A N 1
ATOM 835 C CA . ARG A 1 109 ? -5.811 -8.905 11.372 1.00 90.62 109 ARG A CA 1
ATOM 836 C C . ARG A 1 109 ? -6.005 -9.019 9.869 1.00 90.62 109 ARG A C 1
ATOM 838 O O . ARG A 1 109 ? -6.638 -9.961 9.411 1.00 90.62 109 ARG A O 1
ATOM 845 N N . GLY A 1 110 ? -5.557 -8.007 9.124 1.00 89.88 110 GLY A N 1
ATOM 846 C CA . GLY A 1 110 ? -5.894 -7.828 7.715 1.00 89.88 110 GLY A CA 1
ATOM 847 C C . GLY A 1 110 ? -4.729 -7.302 6.886 1.00 89.88 110 GLY A C 1
ATOM 848 O O . GLY A 1 110 ? -4.191 -6.241 7.199 1.00 89.88 110 GLY A O 1
ATOM 849 N N . LEU A 1 111 ? -4.395 -7.982 5.791 1.00 93.50 111 LEU A N 1
ATOM 850 C CA . LEU A 1 111 ? -3.477 -7.502 4.761 1.00 93.50 111 LEU A CA 1
ATOM 851 C C . LEU A 1 111 ? -4.201 -7.422 3.414 1.00 93.50 111 LEU A C 1
ATOM 853 O O . LEU A 1 111 ? -4.751 -8.412 2.941 1.00 93.50 111 LEU A O 1
ATOM 857 N N . ILE A 1 112 ? -4.166 -6.253 2.777 1.00 94.62 112 ILE A N 1
ATOM 858 C CA . ILE A 1 112 ? -4.710 -6.042 1.431 1.00 94.62 112 ILE A CA 1
ATOM 859 C C . ILE A 1 112 ? -3.581 -5.574 0.517 1.00 94.62 112 ILE A C 1
ATOM 861 O O . ILE A 1 112 ? -2.964 -4.537 0.761 1.00 94.62 112 ILE A O 1
ATOM 865 N N . LEU A 1 113 ? -3.320 -6.314 -0.558 1.00 95.62 113 LEU A N 1
ATOM 866 C CA . LEU A 1 113 ? -2.333 -5.945 -1.569 1.00 95.62 113 LEU A CA 1
ATOM 867 C C . LEU A 1 113 ? -3.027 -5.341 -2.791 1.00 95.62 113 LEU A C 1
ATOM 869 O O . LEU A 1 113 ? -3.922 -5.942 -3.375 1.00 95.62 113 LEU A O 1
ATOM 873 N N . VAL A 1 114 ? -2.577 -4.158 -3.201 1.00 95.75 114 VAL A N 1
ATOM 874 C CA . VAL A 1 114 ? -2.999 -3.487 -4.430 1.00 95.75 114 VAL A CA 1
ATOM 875 C C . VAL A 1 114 ? -1.780 -3.327 -5.338 1.00 95.75 114 VAL A C 1
ATOM 877 O O . VAL A 1 114 ? -0.825 -2.624 -4.995 1.00 95.75 114 VAL A O 1
ATOM 880 N N . GLY A 1 115 ? -1.802 -3.973 -6.504 1.00 93.88 115 GLY A N 1
ATOM 881 C CA . GLY A 1 115 ? -0.682 -3.958 -7.442 1.00 93.88 115 GLY A CA 1
ATOM 882 C C . GLY A 1 115 ? -0.981 -4.641 -8.775 1.00 93.88 115 GLY A C 1
ATOM 883 O O . GLY A 1 115 ? -2.074 -5.150 -8.996 1.00 93.88 115 GLY A O 1
ATOM 884 N N . ASP A 1 116 ? 0.011 -4.615 -9.663 1.00 93.00 116 ASP A N 1
ATOM 885 C CA . ASP A 1 116 ? -0.020 -5.255 -10.981 1.00 93.00 116 ASP A CA 1
ATOM 886 C C . ASP A 1 116 ? 0.650 -6.635 -10.888 1.00 93.00 116 ASP A C 1
ATOM 888 O O . ASP A 1 116 ? 1.874 -6.729 -10.756 1.00 93.00 116 ASP A O 1
ATOM 892 N N . GLU A 1 117 ? -0.159 -7.696 -10.903 1.00 91.69 117 GLU A N 1
ATOM 893 C CA . GLU A 1 117 ? 0.290 -9.080 -10.711 1.00 91.69 117 GLU A CA 1
ATOM 894 C C . GLU A 1 117 ? 1.429 -9.481 -11.674 1.00 91.69 117 GLU A C 1
ATOM 896 O O . GLU A 1 117 ? 2.483 -9.889 -11.175 1.00 91.69 117 GLU A O 1
ATOM 901 N N . PRO A 1 118 ? 1.314 -9.317 -13.012 1.00 91.25 118 PRO A N 1
ATOM 902 C CA . PRO A 1 118 ? 2.409 -9.591 -13.943 1.00 91.25 118 PRO A CA 1
ATOM 903 C C . PRO A 1 118 ? 3.744 -8.938 -13.573 1.00 91.25 118 PRO A C 1
ATOM 905 O O . PRO A 1 118 ? 4.801 -9.541 -13.748 1.00 91.25 118 PRO A O 1
ATOM 908 N N . VAL A 1 119 ? 3.716 -7.702 -13.062 1.00 91.06 119 VAL A N 1
ATOM 909 C CA . VAL A 1 119 ? 4.938 -6.996 -12.654 1.00 91.06 119 VAL A CA 1
ATOM 910 C C . VAL A 1 119 ? 5.494 -7.583 -11.364 1.00 91.06 119 VAL A C 1
ATOM 912 O O . VAL A 1 119 ? 6.701 -7.798 -11.266 1.00 91.06 119 VAL A O 1
ATOM 915 N N . LEU A 1 120 ? 4.628 -7.841 -10.383 1.00 90.75 120 LEU A N 1
ATOM 916 C CA . LEU A 1 120 ? 5.002 -8.381 -9.077 1.00 90.75 120 LEU A CA 1
ATOM 917 C C . LEU A 1 120 ? 5.592 -9.790 -9.175 1.00 90.75 120 LEU A C 1
ATOM 919 O O . LEU A 1 120 ? 6.630 -10.047 -8.569 1.00 90.75 120 LEU A O 1
ATOM 923 N N . ARG A 1 121 ? 5.033 -10.657 -10.028 1.00 90.81 121 ARG A N 1
ATOM 924 C CA . ARG A 1 121 ? 5.567 -12.006 -10.295 1.00 90.81 121 ARG A CA 1
ATOM 925 C C . ARG A 1 121 ? 6.988 -12.013 -10.873 1.00 90.81 121 ARG A C 1
ATOM 927 O O . ARG A 1 121 ? 7.642 -13.048 -10.876 1.00 90.81 121 ARG A O 1
ATOM 934 N N . GLY A 1 122 ? 7.514 -10.863 -11.304 1.00 86.06 122 GLY A N 1
ATOM 935 C CA . GLY A 1 122 ? 8.921 -10.702 -11.685 1.00 86.06 122 GLY A CA 1
ATOM 936 C C . GLY A 1 122 ? 9.927 -10.828 -10.527 1.00 86.06 122 GLY A C 1
ATOM 937 O O . GLY A 1 122 ? 11.133 -10.710 -10.757 1.00 86.06 122 GLY A O 1
ATOM 938 N N . SER A 1 123 ? 9.471 -11.026 -9.287 1.00 86.88 123 SER A N 1
ATOM 939 C CA . SER A 1 123 ? 10.305 -11.325 -8.119 1.00 86.88 123 SER A CA 1
ATOM 940 C C . SER A 1 123 ? 9.830 -12.599 -7.441 1.00 86.88 123 SER A C 1
ATOM 942 O O . SER A 1 123 ? 8.637 -12.752 -7.213 1.00 86.88 123 SER A O 1
ATOM 944 N N . HIS A 1 124 ? 10.787 -13.451 -7.057 1.00 86.88 124 HIS A N 1
ATOM 945 C CA . HIS A 1 124 ? 10.533 -14.685 -6.312 1.00 86.88 124 HIS A CA 1
ATOM 946 C C . HIS A 1 124 ? 9.659 -14.432 -5.070 1.00 86.88 124 HIS A C 1
ATOM 948 O O . HIS A 1 124 ? 8.546 -14.933 -4.988 1.00 86.88 124 HIS A O 1
ATOM 954 N N . HIS A 1 125 ? 10.106 -13.537 -4.186 1.00 87.44 125 HIS A N 1
ATOM 955 C CA . HIS A 1 125 ? 9.411 -13.175 -2.950 1.00 87.44 125 HIS A CA 1
ATOM 956 C C . HIS A 1 125 ? 7.964 -12.678 -3.152 1.00 87.44 125 HIS A C 1
ATOM 958 O O . HIS A 1 125 ? 7.051 -13.050 -2.419 1.00 87.44 125 HIS A O 1
ATOM 964 N N . TRP A 1 126 ? 7.730 -11.835 -4.163 1.00 89.56 126 TRP A N 1
ATOM 965 C CA . TRP A 1 126 ? 6.376 -11.380 -4.495 1.00 89.56 126 TRP A CA 1
ATOM 966 C C . TRP A 1 126 ? 5.538 -12.480 -5.144 1.00 89.56 126 TRP A C 1
ATOM 968 O O . TRP A 1 126 ? 4.338 -12.532 -4.903 1.00 89.56 126 TRP A O 1
ATOM 978 N N . GLY A 1 127 ? 6.157 -13.342 -5.953 1.00 88.25 127 GLY A N 1
ATOM 979 C CA . GLY A 1 127 ? 5.523 -14.521 -6.533 1.00 88.25 127 GLY A CA 1
ATOM 980 C C . GLY A 1 127 ? 4.992 -15.457 -5.453 1.00 88.25 127 GLY A C 1
ATOM 981 O O . GLY A 1 127 ? 3.802 -15.741 -5.464 1.00 88.25 127 GLY A O 1
ATOM 982 N N . ALA A 1 128 ? 5.827 -15.810 -4.471 1.00 87.50 128 ALA A N 1
ATOM 983 C CA . ALA A 1 128 ? 5.432 -16.638 -3.331 1.00 87.50 128 ALA A CA 1
ATOM 984 C C . ALA A 1 128 ? 4.246 -16.030 -2.559 1.00 87.50 128 ALA A C 1
ATOM 986 O O . ALA A 1 128 ? 3.250 -16.702 -2.295 1.00 87.50 128 ALA A O 1
ATOM 987 N N . LEU A 1 129 ? 4.286 -14.718 -2.281 1.00 87.19 129 LEU A N 1
ATOM 988 C CA . LEU A 1 129 ? 3.156 -14.024 -1.656 1.00 87.19 129 LEU A CA 1
ATOM 989 C C . LEU A 1 129 ? 1.878 -14.103 -2.510 1.00 87.19 129 LEU A C 1
ATOM 991 O O . LEU A 1 129 ? 0.791 -14.300 -1.970 1.00 87.19 129 LEU A O 1
ATOM 995 N N . LEU A 1 130 ? 1.982 -13.919 -3.827 1.00 89.12 130 LEU A N 1
ATOM 996 C CA . LEU A 1 130 ? 0.831 -13.973 -4.730 1.00 89.12 130 LEU A CA 1
ATOM 997 C C . LEU A 1 130 ? 0.254 -15.384 -4.847 1.00 89.12 130 LEU A C 1
ATOM 999 O O . LEU A 1 130 ? -0.966 -15.520 -4.850 1.00 89.12 130 LEU A O 1
ATOM 1003 N N . ASP A 1 131 ? 1.099 -16.411 -4.887 1.00 87.12 131 ASP A N 1
ATOM 1004 C CA . ASP A 1 131 ? 0.672 -17.812 -4.904 1.00 87.12 131 ASP A CA 1
ATOM 1005 C C . ASP A 1 131 ? -0.071 -18.154 -3.608 1.00 87.12 131 ASP A C 1
ATOM 1007 O O . ASP A 1 131 ? -1.200 -18.640 -3.649 1.00 87.12 131 ASP A O 1
ATOM 1011 N N . ALA A 1 132 ? 0.464 -17.734 -2.458 1.00 85.06 132 ALA A N 1
ATOM 1012 C CA . ALA A 1 132 ? -0.218 -17.848 -1.174 1.00 85.06 132 ALA A CA 1
ATOM 1013 C C . ALA A 1 132 ? -1.588 -17.129 -1.154 1.00 85.06 132 ALA A C 1
ATOM 1015 O O . ALA A 1 132 ? -2.556 -17.643 -0.585 1.00 85.06 132 ALA A O 1
ATOM 1016 N N . ILE A 1 133 ? -1.711 -15.941 -1.753 1.00 86.50 133 ILE A N 1
ATOM 1017 C CA . ILE A 1 133 ? -2.997 -15.223 -1.848 1.00 86.50 133 ILE A CA 1
ATOM 1018 C C . ILE A 1 133 ? -3.969 -15.961 -2.787 1.00 86.50 133 ILE A C 1
ATOM 1020 O O . ILE A 1 133 ? -5.166 -16.055 -2.492 1.00 86.50 133 ILE A O 1
ATOM 1024 N N . GLN A 1 134 ? -3.467 -16.493 -3.900 1.00 86.06 134 GLN A N 1
ATOM 1025 C CA . GLN A 1 134 ? -4.258 -17.171 -4.923 1.00 86.06 134 GLN A CA 1
ATOM 1026 C C . GLN A 1 134 ? -4.796 -18.521 -4.446 1.00 86.06 134 GLN A C 1
ATOM 1028 O O . GLN A 1 134 ? -5.981 -18.789 -4.635 1.00 86.06 134 GLN A O 1
ATOM 1033 N N . ASP A 1 135 ? -3.987 -19.313 -3.743 1.00 85.50 135 ASP A N 1
ATOM 1034 C CA . ASP A 1 135 ? -4.395 -20.597 -3.155 1.00 85.50 135 ASP A CA 1
ATOM 1035 C C . ASP A 1 135 ? -5.554 -20.453 -2.156 1.00 85.50 135 ASP A C 1
ATOM 1037 O O . ASP A 1 135 ? -6.291 -21.401 -1.882 1.00 85.50 135 ASP A O 1
ATOM 1041 N N . ARG A 1 136 ? -5.748 -19.242 -1.624 1.00 79.81 136 ARG A N 1
ATOM 1042 C CA . ARG A 1 136 ? -6.815 -18.901 -0.675 1.00 79.81 136 ARG A CA 1
ATOM 1043 C C . ARG A 1 136 ? -8.055 -18.304 -1.344 1.00 79.81 136 ARG A C 1
ATOM 1045 O O . ARG A 1 136 ? -8.987 -17.926 -0.642 1.00 79.81 136 ARG A O 1
ATOM 1052 N N . ASN A 1 137 ? -8.090 -18.220 -2.678 1.00 82.75 137 ASN A N 1
ATOM 1053 C CA . ASN A 1 137 ? -9.136 -17.538 -3.451 1.00 82.75 137 ASN A CA 1
ATOM 1054 C C . ASN A 1 137 ? -9.344 -16.063 -3.037 1.00 82.75 137 ASN A C 1
ATOM 1056 O O . ASN A 1 137 ? -10.440 -15.518 -3.165 1.00 82.75 137 ASN A O 1
ATOM 1060 N N . CYS A 1 138 ? -8.286 -15.390 -2.576 1.00 83.31 138 CYS A N 1
ATOM 1061 C CA . CYS A 1 138 ? -8.329 -14.000 -2.108 1.00 83.31 138 CYS A CA 1
ATOM 1062 C C . CYS A 1 138 ? -7.869 -13.003 -3.186 1.00 83.31 138 CYS A C 1
ATOM 1064 O O . CYS A 1 138 ? -7.176 -12.030 -2.888 1.00 83.31 138 CYS A O 1
ATOM 1066 N N . VAL A 1 139 ? -8.235 -13.244 -4.447 1.00 86.25 139 VAL A N 1
ATOM 1067 C CA . VAL A 1 139 ? -7.870 -12.393 -5.590 1.00 86.25 139 VAL A CA 1
ATOM 1068 C C . VAL A 1 139 ? -9.136 -11.823 -6.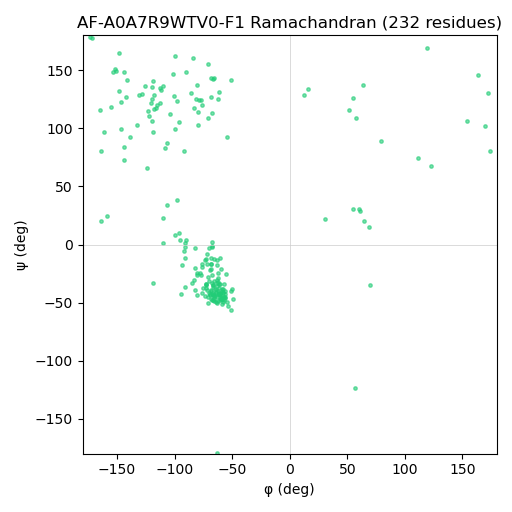213 1.00 86.25 139 VAL A C 1
ATOM 1070 O O . VAL A 1 139 ? -10.068 -12.558 -6.530 1.00 86.25 139 VAL A O 1
ATOM 1073 N N . ILE A 1 140 ? -9.164 -10.504 -6.392 1.00 86.81 140 ILE A N 1
ATOM 1074 C CA . ILE A 1 140 ? -10.271 -9.792 -7.032 1.00 86.81 140 ILE A CA 1
ATOM 1075 C C . ILE A 1 140 ? -9.676 -8.860 -8.081 1.00 86.81 140 ILE A C 1
ATOM 1077 O O . ILE A 1 140 ? -8.779 -8.071 -7.769 1.00 86.81 140 ILE A O 1
ATOM 1081 N N . ASP A 1 141 ? -10.184 -8.926 -9.313 1.00 85.44 141 ASP A N 1
ATOM 1082 C CA . ASP A 1 141 ? -9.783 -7.983 -10.352 1.00 85.44 141 ASP A CA 1
ATOM 1083 C C . ASP A 1 141 ? -10.244 -6.562 -9.998 1.00 85.44 141 ASP A C 1
ATOM 1085 O O . ASP A 1 141 ? -11.330 -6.335 -9.455 1.00 85.44 141 ASP A O 1
ATOM 1089 N N . ALA A 1 142 ? -9.423 -5.566 -10.329 1.00 79.38 142 ALA A N 1
ATOM 1090 C CA . ALA A 1 142 ? -9.744 -4.177 -10.027 1.00 79.38 142 ALA A CA 1
ATOM 1091 C C . ALA A 1 142 ? -11.046 -3.709 -10.707 1.00 79.38 142 ALA A C 1
ATOM 1093 O O . ALA A 1 142 ? -11.779 -2.904 -10.125 1.00 79.38 142 ALA A O 1
ATOM 1094 N N . CYS A 1 143 ? -11.358 -4.193 -11.915 1.00 74.38 143 CYS A N 1
ATOM 1095 C CA . CYS A 1 143 ? -12.601 -3.877 -12.620 1.00 74.38 143 CYS A CA 1
ATOM 1096 C C . CYS A 1 143 ? -13.807 -4.468 -11.891 1.00 74.38 143 CYS A C 1
ATOM 1098 O O . CYS A 1 143 ? -14.803 -3.765 -11.686 1.00 74.38 143 CYS A O 1
ATOM 1100 N N . ASP A 1 144 ? -13.684 -5.716 -11.439 1.00 74.75 144 ASP A N 1
ATOM 1101 C CA . ASP A 1 144 ? -14.724 -6.394 -10.675 1.00 74.75 144 ASP A CA 1
ATOM 1102 C C . ASP A 1 144 ? -14.966 -5.659 -9.362 1.00 74.75 144 ASP A C 1
ATOM 1104 O O . ASP A 1 144 ? -16.101 -5.276 -9.076 1.00 74.75 144 ASP A O 1
ATOM 1108 N N . LEU A 1 145 ? -13.914 -5.332 -8.610 1.00 73.06 145 LEU A N 1
ATOM 1109 C CA . LEU A 1 145 ? -14.039 -4.584 -7.361 1.00 73.06 145 LEU A CA 1
ATOM 1110 C C . LEU A 1 145 ? -14.736 -3.231 -7.577 1.00 73.06 145 LEU A C 1
ATOM 1112 O O . LEU A 1 145 ? -15.666 -2.877 -6.855 1.00 73.06 145 LEU A O 1
ATOM 1116 N N . VAL A 1 146 ? -14.355 -2.479 -8.613 1.00 68.88 146 VAL A N 1
ATOM 1117 C CA . VAL A 1 146 ? -14.987 -1.188 -8.932 1.00 68.88 146 VAL A CA 1
ATOM 1118 C C . VAL A 1 146 ? -16.477 -1.332 -9.262 1.00 68.88 146 VAL A C 1
ATOM 1120 O O . VAL A 1 146 ? -17.252 -0.426 -8.938 1.00 68.88 146 VAL A O 1
ATOM 1123 N N . SER A 1 147 ? -16.884 -2.433 -9.895 1.00 66.00 147 SER A N 1
ATOM 1124 C CA . SER A 1 147 ? -18.290 -2.698 -10.213 1.00 66.00 147 SER A CA 1
ATOM 1125 C C . SER A 1 147 ? -19.119 -3.051 -8.971 1.00 66.00 147 SER A C 1
ATOM 1127 O O . SER A 1 147 ? -20.219 -2.522 -8.813 1.00 66.00 147 SER A O 1
ATOM 1129 N N . HIS A 1 148 ? -18.562 -3.827 -8.037 1.00 63.00 148 HIS A N 1
ATOM 1130 C CA . HIS A 1 148 ? -19.240 -4.213 -6.796 1.00 63.00 148 HIS A CA 1
ATOM 1131 C C . HIS A 1 148 ? -19.418 -3.022 -5.845 1.00 63.00 148 HIS A C 1
ATOM 1133 O O . HIS A 1 148 ? -20.515 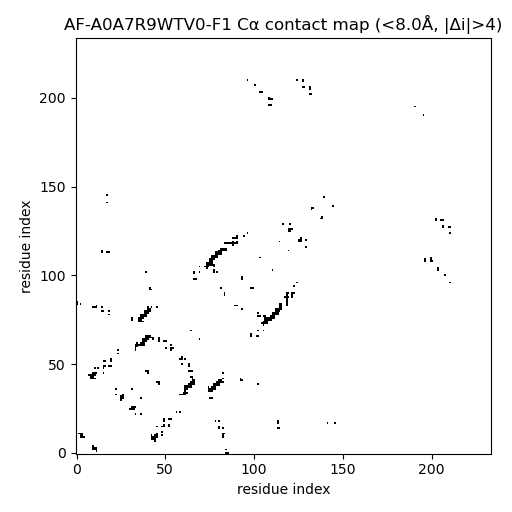-2.792 -5.342 1.00 63.00 148 HIS A O 1
ATOM 1139 N N . ILE A 1 149 ? -18.392 -2.174 -5.698 1.00 57.62 149 ILE A N 1
ATOM 1140 C CA . ILE A 1 149 ? -18.454 -0.986 -4.826 1.00 57.62 149 ILE A CA 1
ATOM 1141 C C . ILE A 1 149 ? -19.511 0.028 -5.304 1.00 57.62 149 ILE A C 1
ATOM 1143 O O . ILE A 1 149 ? -20.105 0.746 -4.502 1.00 57.62 149 ILE A O 1
ATOM 1147 N N . ARG A 1 150 ? -19.773 0.111 -6.615 1.00 53.59 150 ARG A N 1
ATOM 1148 C CA . ARG A 1 150 ? -20.786 1.030 -7.164 1.00 53.59 150 ARG A CA 1
ATOM 1149 C C . ARG A 1 150 ? -22.223 0.612 -6.853 1.00 53.59 150 ARG A C 1
ATOM 1151 O O . ARG A 1 150 ? -23.079 1.489 -6.774 1.00 53.59 150 ARG A O 1
ATOM 1158 N N . ASN A 1 151 ? -22.488 -0.679 -6.672 1.00 43.38 151 ASN A N 1
ATOM 1159 C CA . ASN A 1 151 ? -23.850 -1.180 -6.484 1.00 43.38 151 ASN A CA 1
ATOM 1160 C C . ASN A 1 151 ? -24.363 -1.014 -5.044 1.00 43.38 151 ASN A C 1
ATOM 1162 O O . ASN A 1 151 ? -25.567 -0.882 -4.848 1.00 43.38 151 ASN A O 1
ATOM 1166 N N . GLU A 1 152 ? -23.481 -0.931 -4.047 1.00 49.12 152 GLU A N 1
ATOM 1167 C CA . GLU A 1 152 ? -23.882 -0.768 -2.638 1.00 49.12 152 GLU A CA 1
ATOM 1168 C C . GLU A 1 152 ? -24.200 0.693 -2.257 1.00 49.12 152 GLU A C 1
ATOM 1170 O O . GLU A 1 152 ? -24.933 0.946 -1.303 1.00 49.12 152 GLU A O 1
ATOM 1175 N N . GLY A 1 153 ? -23.708 1.671 -3.029 1.00 41.88 153 GLY A N 1
ATOM 1176 C CA . GLY A 1 153 ? -23.889 3.105 -2.760 1.00 41.88 153 GLY A CA 1
ATOM 1177 C C . GLY A 1 153 ? -25.102 3.771 -3.425 1.00 41.88 153 GLY A C 1
ATOM 1178 O O . GLY A 1 153 ? -25.361 4.942 -3.164 1.00 41.88 153 GLY A O 1
ATOM 1179 N N . ALA A 1 154 ? -25.848 3.072 -4.287 1.00 40.94 154 ALA A N 1
ATOM 1180 C CA . ALA A 1 154 ? -26.935 3.668 -5.080 1.00 40.94 154 ALA A CA 1
ATOM 1181 C C . ALA A 1 154 ? -28.325 3.627 -4.407 1.00 40.94 154 ALA A C 1
ATOM 1183 O O . ALA A 1 154 ? -29.315 4.033 -5.011 1.00 40.94 154 ALA A O 1
ATOM 1184 N N . GLY A 1 155 ? -28.427 3.143 -3.167 1.00 39.19 155 GLY A N 1
ATOM 1185 C CA . GLY A 1 155 ? -29.704 2.933 -2.487 1.00 39.19 155 GLY A CA 1
ATOM 1186 C C . GLY A 1 155 ? -29.805 3.657 -1.153 1.00 39.19 155 GLY A C 1
ATOM 1187 O O . GLY A 1 155 ? -29.857 2.973 -0.138 1.00 39.19 155 GLY A O 1
ATOM 1188 N N . LYS A 1 156 ? -29.807 5.000 -1.147 1.00 40.12 156 LYS A N 1
ATOM 1189 C CA . LYS A 1 156 ? -30.394 5.876 -0.101 1.00 40.12 156 LYS A CA 1
ATOM 1190 C C . LYS A 1 156 ? -30.052 7.344 -0.381 1.00 40.12 156 LYS A C 1
ATOM 1192 O O . LYS A 1 156 ? -29.160 7.893 0.241 1.00 40.12 156 LYS A O 1
ATOM 1197 N N . GLU A 1 157 ? -30.784 7.990 -1.283 1.00 35.69 157 GLU A N 1
ATOM 1198 C CA . GLU A 1 157 ? -31.013 9.441 -1.222 1.00 35.69 157 GLU A CA 1
ATOM 1199 C C . GLU A 1 157 ? -32.174 9.812 -2.160 1.00 35.69 157 GLU A C 1
ATOM 1201 O O . GLU A 1 157 ? -32.089 9.625 -3.370 1.00 35.69 157 GLU A O 1
ATOM 1206 N N . GLY A 1 158 ? -33.275 10.319 -1.586 1.00 31.73 158 GLY A N 1
ATOM 1207 C CA . GLY A 1 158 ? -34.313 11.050 -2.324 1.00 31.73 158 GLY A CA 1
ATOM 1208 C C . GLY A 1 158 ? -35.684 10.379 -2.481 1.00 31.73 158 GLY A C 1
ATOM 1209 O O . GLY A 1 158 ? -36.063 10.010 -3.584 1.00 31.73 158 GLY A O 1
ATOM 1210 N N . ALA A 1 159 ? -36.489 10.342 -1.416 1.00 31.56 159 ALA A N 1
ATOM 1211 C CA . ALA A 1 159 ? -37.948 10.443 -1.546 1.00 31.56 159 ALA A CA 1
ATOM 1212 C C . ALA A 1 159 ? -38.502 11.242 -0.358 1.00 31.56 159 ALA A C 1
ATOM 1214 O O . ALA A 1 159 ? -38.878 10.701 0.680 1.00 31.56 159 ALA A O 1
ATOM 1215 N N . MET A 1 160 ? -38.453 12.565 -0.507 1.00 31.47 160 MET A N 1
ATOM 1216 C CA . MET A 1 160 ? -39.127 13.531 0.353 1.00 31.47 160 MET A CA 1
ATOM 1217 C C . MET A 1 160 ? -40.598 13.631 -0.070 1.00 31.47 160 MET A C 1
ATOM 1219 O O . MET A 1 160 ? -40.905 13.644 -1.259 1.00 31.47 160 MET A O 1
ATOM 1223 N N . MET A 1 161 ? -41.476 13.678 0.932 1.00 34.25 161 MET A N 1
ATOM 1224 C CA . MET A 1 161 ? -42.928 13.847 0.847 1.00 34.25 161 MET A CA 1
ATOM 1225 C C . MET A 1 161 ? -43.377 15.036 -0.013 1.00 34.25 161 MET A C 1
ATOM 1227 O O . MET A 1 161 ? -42.849 16.132 0.157 1.00 34.25 161 MET A O 1
ATOM 1231 N N . THR A 1 162 ? -44.460 14.840 -0.773 1.00 31.12 162 THR A N 1
ATOM 1232 C CA . THR A 1 162 ? -45.562 15.810 -0.914 1.00 31.12 162 THR A CA 1
ATOM 1233 C C . THR A 1 162 ? -46.897 15.074 -1.040 1.00 31.12 162 THR A C 1
ATOM 1235 O O . THR A 1 162 ? -46.956 13.947 -1.526 1.00 31.12 162 THR A O 1
ATOM 1238 N N . ASP A 1 163 ? -47.932 15.726 -0.526 1.00 31.03 163 ASP A N 1
ATOM 1239 C CA . ASP A 1 163 ? -49.205 15.199 -0.049 1.00 31.03 163 ASP A CA 1
ATOM 1240 C C . ASP A 1 163 ? -50.214 14.672 -1.089 1.00 31.03 163 ASP A C 1
ATOM 1242 O O . ASP A 1 163 ? -50.247 15.092 -2.240 1.00 31.03 163 ASP A O 1
ATOM 1246 N N . LYS A 1 164 ? -51.064 13.770 -0.571 1.00 34.41 164 LYS A N 1
ATOM 1247 C CA . LYS A 1 164 ? -52.488 13.484 -0.850 1.00 34.41 164 LYS A CA 1
ATOM 1248 C C . LYS A 1 164 ? -53.153 14.092 -2.094 1.00 34.41 164 LYS A C 1
ATOM 1250 O O . LYS A 1 164 ? -53.340 15.299 -2.150 1.00 34.41 164 LYS A O 1
ATOM 1255 N N . GLU A 1 165 ? -53.786 13.206 -2.866 1.00 30.31 165 GLU A N 1
ATOM 1256 C CA . GLU A 1 165 ? -55.159 13.348 -3.383 1.00 30.31 165 GLU A CA 1
ATOM 1257 C C . GLU A 1 165 ? -55.736 11.939 -3.670 1.00 30.31 165 GLU A C 1
ATOM 1259 O O . GLU A 1 165 ? -55.178 11.186 -4.463 1.00 30.31 165 GLU A O 1
ATOM 1264 N N . GLU A 1 166 ? -56.825 11.559 -2.987 1.00 35.56 166 GLU A N 1
ATOM 1265 C CA . GLU A 1 166 ? -57.777 10.533 -3.463 1.00 35.56 166 GLU A CA 1
ATOM 1266 C C . GLU A 1 166 ? -58.858 11.252 -4.290 1.00 35.56 166 GLU A C 1
ATOM 1268 O O . GLU A 1 166 ? -59.188 12.399 -3.959 1.00 35.56 166 GLU A O 1
ATOM 1273 N N . PRO A 1 167 ? -59.445 10.616 -5.327 1.00 36.16 167 PRO A N 1
ATOM 1274 C CA . PRO A 1 167 ? -60.735 9.947 -5.091 1.00 36.16 167 PRO A CA 1
ATOM 1275 C C . PRO A 1 167 ? -61.059 8.705 -5.961 1.00 36.16 167 PRO A C 1
ATOM 1277 O O . PRO A 1 167 ? -60.708 8.635 -7.134 1.00 36.16 167 PRO A O 1
ATOM 1280 N N . HIS A 1 168 ? -61.830 7.806 -5.331 1.00 33.97 168 HIS A N 1
ATOM 1281 C CA . HIS A 1 168 ? -62.997 7.020 -5.790 1.00 33.97 168 HIS A CA 1
ATOM 1282 C C . HIS A 1 168 ? -62.982 6.096 -7.038 1.00 33.97 168 HIS A C 1
ATOM 1284 O O . HIS A 1 168 ? -62.782 6.538 -8.163 1.00 33.97 168 HIS A O 1
ATOM 1290 N N . ASP A 1 169 ? -63.379 4.843 -6.746 1.00 29.25 169 ASP A N 1
ATOM 1291 C CA . ASP A 1 169 ? -64.285 3.889 -7.429 1.00 29.25 169 ASP A CA 1
ATOM 1292 C C . ASP A 1 169 ? -64.120 3.553 -8.924 1.00 29.25 169 ASP A C 1
ATOM 1294 O O . ASP A 1 169 ? -64.378 4.371 -9.798 1.00 29.25 169 ASP A O 1
ATOM 1298 N N . ASP A 1 170 ? -63.793 2.291 -9.238 1.00 30.91 170 ASP A N 1
ATOM 1299 C CA . ASP A 1 170 ? -64.795 1.250 -9.556 1.00 30.91 170 ASP A CA 1
ATOM 1300 C C . ASP A 1 170 ? -64.137 -0.058 -10.069 1.00 30.91 170 ASP A C 1
ATOM 1302 O O . ASP A 1 170 ? -63.320 -0.064 -10.984 1.00 30.91 170 ASP A O 1
ATOM 1306 N N . ASP A 1 171 ? -64.574 -1.153 -9.445 1.00 29.03 171 ASP A N 1
ATOM 1307 C CA . ASP A 1 171 ? -64.911 -2.485 -9.977 1.00 29.03 171 ASP A CA 1
ATOM 1308 C C . ASP A 1 171 ? -63.902 -3.454 -10.659 1.00 29.03 171 ASP A C 1
ATOM 1310 O O . ASP A 1 171 ? -63.131 -3.144 -11.561 1.00 29.03 171 ASP A O 1
ATOM 1314 N N . ALA A 1 172 ? -64.080 -4.716 -10.241 1.00 31.95 172 ALA A N 1
ATOM 1315 C CA . ALA A 1 172 ? -63.872 -5.991 -10.932 1.00 31.95 172 ALA A CA 1
ATOM 1316 C C . ALA A 1 172 ? -62.492 -6.355 -11.520 1.00 31.95 172 ALA A C 1
ATOM 1318 O O . ALA A 1 172 ? -62.147 -6.033 -12.653 1.00 31.95 172 ALA A O 1
ATOM 1319 N N . SER A 1 173 ? -61.810 -7.312 -10.889 1.00 34.16 173 SER A N 1
ATOM 1320 C CA . SER A 1 173 ? -62.006 -8.752 -11.170 1.00 34.16 173 SER A CA 1
ATOM 1321 C C . SER A 1 173 ? -60.846 -9.596 -10.633 1.00 34.16 173 SER A C 1
ATOM 1323 O O . SER A 1 173 ? -59.699 -9.167 -10.552 1.00 34.16 173 SER A O 1
ATOM 1325 N N . ALA A 1 174 ? -61.212 -10.799 -10.203 1.00 39.34 174 ALA A N 1
ATOM 1326 C CA . ALA A 1 174 ? -60.340 -11.835 -9.688 1.00 39.34 174 ALA A CA 1
ATOM 1327 C C . ALA A 1 174 ? -59.411 -12.386 -10.776 1.00 39.34 174 ALA A C 1
ATOM 1329 O O . ALA A 1 174 ? -59.868 -12.638 -11.888 1.00 39.34 174 ALA A O 1
ATOM 1330 N N . ASP A 1 175 ? -58.170 -12.695 -10.403 1.00 38.69 175 ASP A N 1
ATOM 1331 C CA . ASP A 1 175 ? -57.544 -13.911 -10.909 1.00 38.69 175 ASP A CA 1
ATOM 1332 C C . ASP A 1 175 ? -56.605 -14.510 -9.854 1.00 38.69 175 ASP A C 1
ATOM 1334 O O . ASP A 1 175 ? -55.709 -13.856 -9.312 1.00 38.69 175 ASP A O 1
ATOM 1338 N N . GLU A 1 176 ? -56.900 -15.758 -9.512 1.00 41.25 176 GLU A N 1
ATOM 1339 C CA . GLU A 1 176 ? -56.140 -16.620 -8.620 1.00 41.25 176 GLU A CA 1
ATOM 1340 C C . GLU A 1 176 ? -54.946 -17.198 -9.379 1.00 41.25 176 GLU A C 1
ATOM 1342 O O . GLU A 1 176 ? -55.147 -17.924 -10.345 1.00 41.25 176 GLU A O 1
ATOM 1347 N N . LEU A 1 177 ? -53.715 -17.013 -8.892 1.00 41.44 177 LEU A N 1
ATOM 1348 C CA . LEU A 1 177 ? -52.606 -17.913 -9.226 1.00 41.44 177 LEU A CA 1
ATOM 1349 C C . LEU A 1 177 ? -51.755 -18.200 -7.980 1.00 41.44 177 LEU A C 1
ATOM 1351 O O . LEU A 1 177 ? -50.886 -17.435 -7.570 1.00 41.44 177 LEU A O 1
ATOM 1355 N N . THR A 1 178 ? -52.154 -19.304 -7.349 1.00 40.81 178 THR A N 1
ATOM 1356 C CA . THR A 1 178 ? -51.384 -20.378 -6.699 1.00 40.81 178 THR 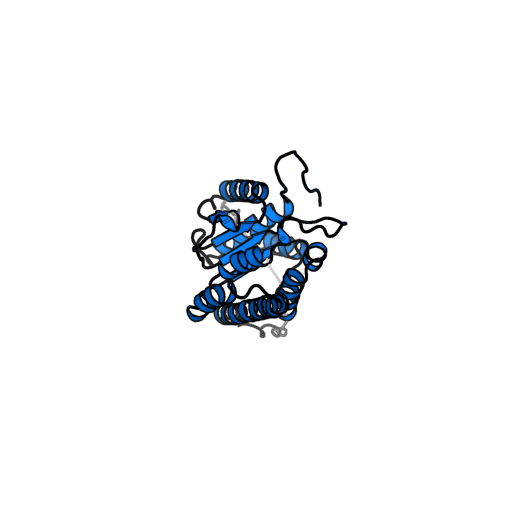A CA 1
ATOM 1357 C C . THR A 1 178 ? -49.905 -20.156 -6.367 1.00 40.81 178 THR A C 1
ATOM 1359 O O . THR A 1 178 ? -49.092 -19.766 -7.201 1.00 40.81 178 THR A O 1
ATOM 1362 N N . GLY A 1 179 ? -49.560 -20.548 -5.134 1.00 41.84 179 GLY A N 1
ATOM 1363 C CA . GLY A 1 179 ? -48.190 -20.760 -4.677 1.00 41.84 179 GLY A CA 1
ATOM 1364 C C . GLY A 1 179 ? -47.451 -21.889 -5.404 1.00 41.84 179 GLY A C 1
ATOM 1365 O O . GLY A 1 179 ? -48.007 -22.550 -6.271 1.00 41.84 179 GLY A O 1
ATOM 1366 N N . GLU A 1 180 ? -46.201 -22.088 -4.966 1.00 45.16 180 GLU A N 1
ATOM 1367 C CA . GLU A 1 180 ? -45.095 -22.797 -5.639 1.00 45.16 180 GLU A CA 1
ATOM 1368 C C . GLU A 1 180 ? -44.453 -21.880 -6.693 1.00 45.16 180 GLU A C 1
ATOM 1370 O O . GLU A 1 180 ? -44.912 -21.786 -7.817 1.00 45.16 180 GLU A O 1
ATOM 1375 N N . GLN A 1 181 ? -43.444 -21.062 -6.367 1.00 39.78 181 GLN A N 1
ATOM 1376 C CA . GLN A 1 181 ? -42.077 -21.528 -6.119 1.00 39.78 181 GLN A CA 1
ATOM 1377 C C . GLN A 1 181 ? -41.366 -20.676 -5.050 1.00 39.78 181 GLN A C 1
ATOM 1379 O O . GLN A 1 181 ? -40.841 -19.592 -5.300 1.00 39.78 181 GLN A O 1
ATOM 1384 N N . ARG A 1 182 ? -41.339 -21.209 -3.826 1.00 42.34 182 ARG A N 1
ATOM 1385 C CA . ARG A 1 182 ? -40.458 -20.811 -2.723 1.00 42.34 182 ARG A CA 1
ATOM 1386 C C . ARG A 1 182 ? -39.438 -21.940 -2.554 1.00 42.34 182 ARG A C 1
ATOM 1388 O O . ARG A 1 182 ? -39.651 -22.798 -1.713 1.00 42.34 182 ARG A O 1
ATOM 1395 N N . GLU A 1 183 ? -38.360 -21.968 -3.339 1.00 44.28 183 GLU A N 1
ATOM 1396 C CA . GLU A 1 183 ? -37.209 -22.836 -3.026 1.00 44.28 183 GLU A CA 1
ATOM 1397 C C . GLU A 1 183 ? -35.938 -22.450 -3.803 1.00 44.28 183 GLU A C 1
ATOM 1399 O O . GLU A 1 183 ? -35.601 -23.037 -4.821 1.00 44.28 183 GLU A O 1
ATOM 1404 N N . ALA A 1 184 ? -35.231 -21.426 -3.317 1.00 32.28 184 ALA A N 1
ATOM 1405 C CA . ALA A 1 184 ? -33.783 -21.251 -3.533 1.00 32.28 184 ALA A CA 1
ATOM 1406 C C . ALA A 1 184 ? -33.149 -20.325 -2.470 1.00 32.28 184 ALA A C 1
ATOM 1408 O O . ALA A 1 184 ? -32.120 -19.697 -2.699 1.00 32.28 184 ALA A O 1
ATOM 1409 N N . ALA A 1 185 ? -33.770 -20.219 -1.292 1.00 36.31 185 ALA A N 1
ATOM 1410 C CA . ALA A 1 185 ? -33.211 -19.529 -0.135 1.00 36.31 185 ALA A CA 1
ATOM 1411 C C . ALA A 1 185 ? -32.767 -20.586 0.880 1.00 36.31 185 ALA A 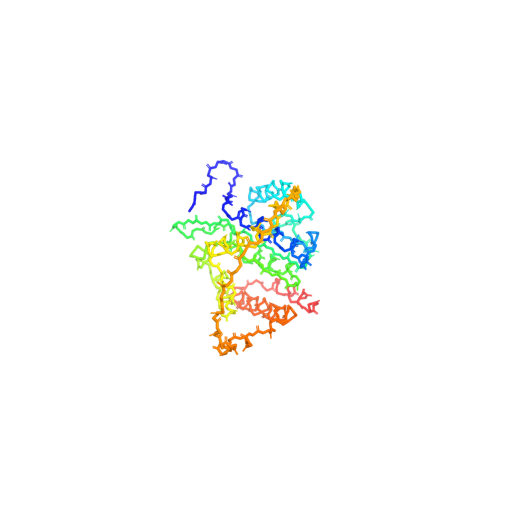C 1
ATOM 1413 O O . ALA A 1 185 ? -33.578 -20.993 1.710 1.00 36.31 185 ALA A O 1
ATOM 1414 N N . LYS A 1 186 ? -31.522 -21.071 0.747 1.00 43.19 186 LYS A N 1
ATOM 1415 C CA . LYS A 1 186 ? -30.667 -21.654 1.807 1.00 43.19 186 LYS A CA 1
ATOM 1416 C C . LYS A 1 186 ? -29.433 -22.324 1.197 1.00 43.19 186 LYS A C 1
ATOM 1418 O O . LYS A 1 186 ? -29.541 -23.431 0.696 1.00 43.19 186 LYS A O 1
ATOM 1423 N N . THR A 1 187 ? -28.312 -21.607 1.282 1.00 31.17 187 THR A N 1
ATOM 1424 C CA . THR A 1 187 ? -26.882 -21.991 1.375 1.00 31.17 187 THR A CA 1
ATOM 1425 C C . THR A 1 187 ? -26.150 -20.781 0.789 1.00 31.17 187 THR A C 1
ATOM 1427 O O . THR A 1 187 ? -26.285 -20.516 -0.397 1.00 31.17 187 THR A O 1
ATOM 1430 N N . ASN A 1 188 ? -25.473 -19.916 1.533 1.00 38.88 188 ASN A N 1
ATOM 1431 C CA . ASN A 1 188 ? -24.444 -20.212 2.513 1.00 38.88 188 ASN A CA 1
ATOM 1432 C C . ASN A 1 188 ? -24.303 -18.981 3.433 1.00 38.88 188 ASN A C 1
ATOM 1434 O O . ASN A 1 188 ? -23.670 -17.995 3.063 1.00 38.88 188 ASN A O 1
ATOM 1438 N N . GLU A 1 189 ? -24.959 -19.005 4.594 1.00 36.16 189 GLU A N 1
ATOM 1439 C CA . GLU A 1 189 ? -24.618 -18.120 5.709 1.00 36.16 189 GLU A CA 1
ATOM 1440 C C . GLU A 1 189 ? -23.429 -18.751 6.439 1.00 36.16 189 GLU A C 1
ATOM 1442 O O . GLU A 1 189 ? -23.516 -19.903 6.862 1.00 36.16 189 GLU A O 1
ATOM 1447 N N . GLY A 1 190 ? -22.344 -17.990 6.596 1.00 33.84 190 GLY A N 1
ATOM 1448 C CA . GLY A 1 190 ? -21.261 -18.327 7.518 1.00 33.84 190 GLY A CA 1
ATOM 1449 C C . GLY A 1 190 ? -19.879 -18.449 6.885 1.00 33.84 190 GLY A C 1
ATOM 1450 O O . GLY A 1 190 ? -19.290 -19.520 6.919 1.00 33.84 190 GLY A O 1
ATOM 1451 N N . ASN A 1 191 ? -19.314 -17.344 6.396 1.00 35.09 191 ASN A N 1
ATOM 1452 C CA . ASN A 1 191 ? -17.878 -17.134 6.584 1.00 35.09 191 ASN A CA 1
ATOM 1453 C C . ASN A 1 191 ? -17.750 -16.174 7.763 1.00 35.09 191 ASN A C 1
ATOM 1455 O O . ASN A 1 191 ? -17.983 -14.973 7.624 1.00 35.09 191 ASN A O 1
ATOM 1459 N N . ASN A 1 192 ? -17.472 -16.718 8.948 1.00 35.88 192 ASN A N 1
ATOM 1460 C CA . ASN A 1 192 ? -17.195 -15.898 10.116 1.00 35.88 192 ASN A CA 1
ATOM 1461 C C . ASN A 1 192 ? -15.951 -15.056 9.830 1.00 35.88 192 ASN A C 1
ATOM 1463 O O . ASN A 1 192 ? -14.902 -15.572 9.446 1.00 35.88 192 ASN A O 1
ATOM 1467 N N . THR A 1 193 ? -16.039 -13.758 10.089 1.00 39.31 193 THR A N 1
ATOM 1468 C CA . THR A 1 193 ? -14.927 -12.804 9.984 1.00 39.31 193 THR A CA 1
ATOM 1469 C C . THR A 1 193 ? -13.712 -13.234 10.825 1.00 39.31 193 THR A C 1
ATOM 1471 O O . THR A 1 193 ? -12.580 -12.909 10.485 1.00 39.31 193 THR A O 1
ATOM 1474 N N . ALA A 1 194 ? -13.931 -14.025 11.884 1.00 35.22 194 ALA A N 1
ATOM 1475 C CA . ALA A 1 194 ? -12.885 -14.632 12.709 1.00 35.22 194 ALA A CA 1
ATOM 1476 C C . ALA A 1 194 ? -12.147 -15.799 12.016 1.00 35.22 194 ALA A C 1
ATOM 1478 O O . ALA A 1 194 ? -10.926 -15.888 12.127 1.00 35.22 194 ALA A O 1
ATOM 1479 N N . ASP A 1 195 ? -12.853 -16.635 11.243 1.00 35.59 195 ASP A N 1
ATOM 1480 C CA . ASP A 1 195 ? -12.244 -17.727 10.461 1.00 35.59 195 ASP A CA 1
ATOM 1481 C C . ASP A 1 195 ? -11.415 -17.164 9.292 1.00 35.59 195 ASP A C 1
ATOM 1483 O O . ASP A 1 195 ? -10.367 -17.701 8.935 1.00 35.59 195 ASP A O 1
ATOM 1487 N N . SER A 1 196 ? -11.830 -16.015 8.744 1.00 42.34 196 SER A N 1
ATOM 1488 C CA . SER A 1 196 ? -11.053 -15.261 7.751 1.00 42.34 196 SER A CA 1
ATOM 1489 C C . SER A 1 196 ? -9.746 -14.688 8.315 1.00 42.34 196 SER A C 1
ATOM 1491 O O . SER A 1 196 ? -8.780 -14.559 7.566 1.00 42.34 196 SER A O 1
ATOM 1493 N N . MET A 1 197 ? -9.706 -14.329 9.603 1.00 34.69 197 MET A N 1
ATOM 1494 C CA . MET A 1 197 ? -8.518 -13.762 10.254 1.00 34.69 197 MET A CA 1
ATOM 1495 C C . MET A 1 197 ? -7.501 -14.837 10.655 1.00 34.69 197 MET A C 1
ATOM 1497 O O . MET A 1 197 ? -6.316 -14.680 10.374 1.00 34.69 197 MET A O 1
ATOM 1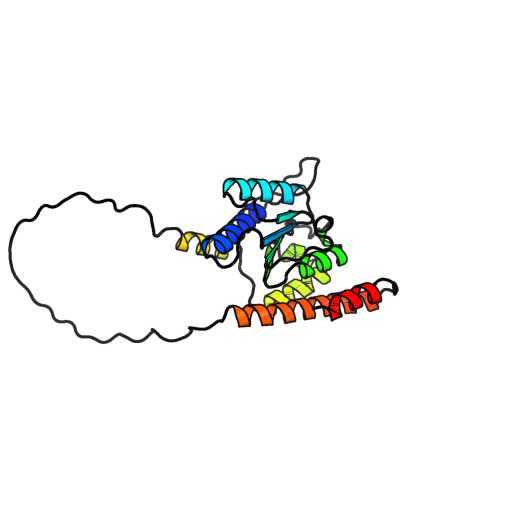501 N N . ALA A 1 198 ? -7.950 -15.958 11.228 1.00 38.53 198 ALA A N 1
ATOM 1502 C CA . ALA A 1 198 ? -7.065 -17.073 11.586 1.00 38.53 198 ALA A CA 1
ATOM 1503 C C . ALA A 1 198 ? -6.387 -17.696 10.347 1.00 38.53 198 ALA A C 1
ATOM 1505 O O . ALA A 1 198 ? -5.206 -18.043 10.366 1.00 38.53 198 ALA A O 1
ATOM 1506 N N . ASN A 1 199 ? -7.106 -17.756 9.221 1.00 47.47 199 ASN A N 1
ATOM 1507 C CA . ASN A 1 199 ? -6.544 -18.201 7.944 1.00 47.47 199 ASN A CA 1
ATOM 1508 C C . ASN A 1 199 ? -5.519 -17.220 7.351 1.00 47.47 199 ASN A C 1
ATOM 1510 O O . ASN A 1 199 ? -4.689 -17.627 6.535 1.00 47.47 199 ASN A O 1
ATOM 1514 N N . MET A 1 200 ? -5.559 -15.945 7.748 1.00 44.72 200 MET A N 1
ATOM 1515 C CA . MET A 1 200 ? -4.620 -14.921 7.296 1.00 44.72 200 MET A CA 1
ATOM 1516 C C . MET A 1 200 ? -3.304 -14.953 8.079 1.00 44.72 200 MET A C 1
ATOM 1518 O O . MET A 1 200 ? -2.247 -14.834 7.463 1.00 44.72 200 MET A O 1
ATOM 1522 N N . GLU A 1 201 ? -3.342 -15.188 9.393 1.00 44.59 201 GLU A N 1
ATOM 1523 C CA . GLU A 1 201 ? -2.130 -15.379 10.208 1.00 44.59 201 GLU A CA 1
ATOM 1524 C C . GLU A 1 201 ? -1.296 -16.561 9.693 1.00 44.59 201 GLU A C 1
ATOM 1526 O O . GLU A 1 201 ? -0.098 -16.420 9.447 1.00 44.59 201 GLU A O 1
ATOM 1531 N N . ALA A 1 202 ? -1.942 -17.695 9.403 1.00 45.12 202 ALA A N 1
ATOM 1532 C CA . ALA A 1 202 ? -1.282 -18.860 8.813 1.00 45.12 202 ALA A CA 1
ATOM 1533 C C . ALA A 1 202 ? -0.717 -18.584 7.403 1.00 45.12 202 ALA A C 1
ATOM 1535 O O . ALA A 1 202 ? 0.325 -19.123 7.033 1.00 45.12 202 ALA A O 1
ATOM 1536 N N . ALA A 1 203 ? -1.380 -17.730 6.615 1.00 46.47 203 ALA A N 1
ATOM 1537 C CA . ALA A 1 203 ? -0.936 -17.340 5.274 1.00 46.47 203 ALA A CA 1
ATOM 1538 C C . ALA A 1 203 ? 0.329 -16.503 5.281 1.00 46.47 203 ALA A C 1
ATOM 1540 O O . ALA A 1 203 ? 1.260 -16.750 4.517 1.00 46.47 203 ALA A O 1
ATOM 1541 N N . VAL A 1 204 ? 0.336 -15.509 6.161 1.00 47.94 204 VAL A N 1
ATOM 1542 C CA . VAL A 1 204 ? 1.468 -14.622 6.363 1.00 47.94 204 VAL A CA 1
ATOM 1543 C C . VAL A 1 204 ? 2.640 -15.416 6.925 1.00 47.94 204 VAL A C 1
ATOM 1545 O O . VAL A 1 204 ? 3.744 -15.273 6.414 1.00 47.94 204 VAL A O 1
ATOM 1548 N N . ALA A 1 205 ? 2.405 -16.310 7.889 1.00 51.88 205 ALA A N 1
ATOM 1549 C CA . ALA A 1 205 ? 3.440 -17.183 8.433 1.00 51.88 205 ALA A CA 1
ATOM 1550 C C . ALA A 1 205 ? 4.049 -18.112 7.370 1.00 51.88 205 ALA A C 1
ATOM 1552 O O . ALA A 1 205 ? 5.266 -18.257 7.323 1.00 51.88 205 ALA A O 1
ATOM 1553 N N . GLN A 1 206 ? 3.234 -18.698 6.486 1.00 50.75 206 GLN A N 1
ATOM 1554 C CA . GLN A 1 206 ? 3.723 -19.565 5.411 1.00 50.75 206 GLN A CA 1
ATOM 1555 C C . GLN A 1 206 ? 4.526 -18.789 4.361 1.00 50.75 206 GLN A C 1
ATOM 1557 O O . GLN A 1 206 ? 5.639 -19.192 4.036 1.00 50.75 206 GLN A O 1
ATOM 1562 N N . ALA A 1 207 ? 4.002 -17.656 3.882 1.00 47.16 207 ALA A N 1
ATOM 1563 C CA . ALA A 1 207 ? 4.727 -16.809 2.939 1.00 47.16 207 ALA A CA 1
ATOM 1564 C C . ALA A 1 207 ? 6.040 -16.315 3.563 1.00 47.16 207 ALA A C 1
ATOM 1566 O O . ALA A 1 207 ? 7.078 -16.378 2.926 1.00 47.16 207 ALA A O 1
ATOM 1567 N N . LEU A 1 208 ? 6.038 -15.894 4.832 1.00 52.38 208 LEU A N 1
ATOM 1568 C CA . LEU A 1 208 ? 7.258 -15.492 5.539 1.00 52.38 208 LEU A CA 1
ATOM 1569 C C . LEU A 1 208 ? 8.244 -16.652 5.732 1.00 52.38 208 LEU A C 1
ATOM 1571 O O . LEU A 1 208 ? 9.439 -16.436 5.581 1.00 52.38 208 LEU A O 1
ATOM 1575 N N . ALA A 1 209 ? 7.775 -17.869 6.016 1.00 55.78 209 ALA A N 1
ATOM 1576 C CA . ALA A 1 209 ? 8.637 -19.045 6.121 1.00 55.78 209 ALA A CA 1
ATOM 1577 C C . ALA A 1 209 ? 9.310 -19.386 4.781 1.00 55.78 209 ALA A C 1
ATOM 1579 O O . ALA A 1 209 ? 10.488 -19.727 4.756 1.00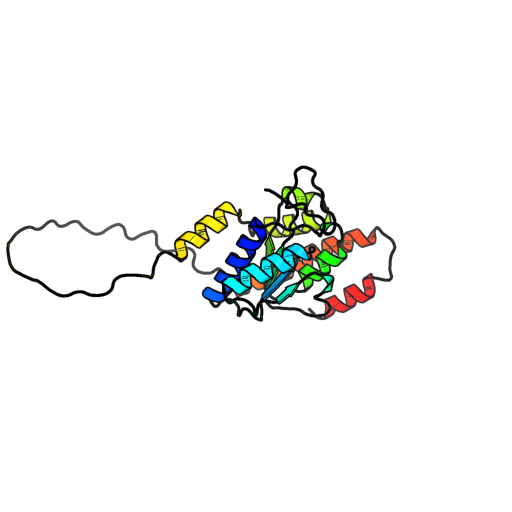 55.78 209 ALA A O 1
ATOM 1580 N N . GLU A 1 210 ? 8.593 -19.247 3.666 1.00 53.16 210 GLU A N 1
ATOM 1581 C CA . GLU A 1 210 ? 9.158 -19.394 2.319 1.00 53.16 210 GLU A CA 1
ATOM 1582 C C . GLU A 1 210 ? 10.161 -18.274 2.001 1.00 53.16 210 GLU A C 1
ATOM 1584 O O . GLU A 1 210 ? 11.246 -18.554 1.502 1.00 53.16 210 GLU A O 1
ATOM 1589 N N . LEU A 1 211 ? 9.854 -17.025 2.377 1.00 48.91 211 LEU A N 1
ATOM 1590 C CA . LEU A 1 211 ? 10.760 -15.878 2.223 1.00 48.91 211 LEU A CA 1
ATOM 1591 C C . LEU A 1 211 ? 12.062 -16.030 3.035 1.00 48.91 211 LEU A C 1
ATOM 1593 O O . LEU A 1 211 ? 13.089 -15.521 2.606 1.00 48.91 211 LEU A O 1
ATOM 1597 N N . LEU A 1 212 ? 12.019 -16.698 4.193 1.00 46.59 212 LEU A N 1
ATOM 1598 C CA . LEU A 1 212 ? 13.179 -16.920 5.069 1.00 46.59 212 LEU A CA 1
ATOM 1599 C C . LEU A 1 212 ? 14.014 -18.141 4.659 1.00 46.59 212 LEU A C 1
ATOM 1601 O O . LEU A 1 212 ? 15.231 -18.123 4.805 1.00 46.59 212 LEU A O 1
ATOM 1605 N N . ASN A 1 213 ? 13.385 -19.193 4.129 1.00 52.06 213 ASN A N 1
ATOM 1606 C CA . ASN A 1 213 ? 14.104 -20.394 3.693 1.00 52.06 213 ASN A CA 1
ATOM 1607 C C . ASN A 1 213 ? 15.008 -20.139 2.473 1.00 52.06 213 ASN A C 1
ATOM 1609 O O . ASN A 1 213 ? 16.012 -20.829 2.323 1.00 52.06 213 ASN A O 1
ATOM 1613 N N . ASP A 1 214 ? 14.686 -19.147 1.639 1.00 46.47 214 ASP A N 1
ATOM 1614 C CA . ASP A 1 214 ? 15.507 -18.759 0.483 1.00 46.47 214 ASP A CA 1
ATOM 1615 C C . ASP A 1 214 ? 16.738 -17.910 0.873 1.00 46.47 214 ASP A C 1
ATOM 1617 O O . ASP A 1 214 ? 17.754 -17.935 0.174 1.00 46.47 214 ASP A O 1
ATOM 1621 N N . ASP A 1 215 ? 16.698 -17.201 2.009 1.00 45.09 215 ASP A N 1
ATOM 1622 C CA . ASP A 1 215 ? 17.857 -16.464 2.540 1.00 45.09 215 ASP A CA 1
ATOM 1623 C C . ASP A 1 215 ? 18.886 -17.408 3.202 1.00 45.09 215 ASP A C 1
ATOM 1625 O O . ASP A 1 215 ? 20.065 -17.070 3.266 1.00 45.09 215 ASP A O 1
ATOM 1629 N N . ALA A 1 216 ? 18.504 -18.637 3.581 1.00 44.19 216 ALA A N 1
ATOM 1630 C CA . ALA A 1 216 ? 19.423 -19.645 4.128 1.00 44.19 216 ALA A CA 1
ATOM 1631 C C . ALA A 1 216 ? 20.438 -20.196 3.097 1.00 44.19 216 ALA A C 1
ATOM 1633 O O . ALA A 1 216 ? 21.409 -20.856 3.475 1.00 44.19 216 ALA A O 1
ATOM 1634 N N . GLU A 1 217 ? 20.254 -19.914 1.799 1.00 48.53 217 GLU A N 1
ATOM 1635 C CA . GLU A 1 217 ? 21.261 -20.181 0.759 1.00 48.53 217 GLU A CA 1
ATOM 1636 C C . GLU A 1 217 ? 22.223 -18.996 0.516 1.00 48.53 217 GLU A C 1
ATOM 1638 O O . GLU A 1 217 ? 23.173 -19.133 -0.259 1.00 48.53 217 GLU A O 1
ATOM 1643 N N . ASN A 1 218 ? 22.047 -17.855 1.198 1.00 45.53 218 ASN A N 1
ATOM 1644 C CA . ASN A 1 218 ? 22.988 -16.732 1.184 1.00 45.53 218 ASN A CA 1
ATOM 1645 C C . ASN A 1 218 ? 23.506 -16.451 2.604 1.00 45.53 218 ASN A C 1
ATOM 1647 O O . ASN A 1 218 ? 22.807 -15.896 3.442 1.00 45.53 218 ASN A O 1
ATOM 1651 N N . GLU A 1 219 ? 24.761 -16.828 2.860 1.00 45.03 219 GLU A N 1
ATOM 1652 C CA . GLU A 1 219 ? 25.472 -16.618 4.129 1.00 45.03 219 GLU A CA 1
ATOM 1653 C C . GLU A 1 219 ? 25.471 -15.137 4.575 1.00 45.03 219 GLU A C 1
ATOM 1655 O O . GLU A 1 219 ? 26.376 -14.388 4.225 1.00 45.03 219 GLU A O 1
ATOM 1660 N N . ASP A 1 220 ? 24.492 -14.723 5.383 1.00 45.47 220 ASP A N 1
ATOM 1661 C CA . ASP A 1 220 ? 24.553 -13.534 6.250 1.00 45.47 220 ASP A CA 1
ATOM 1662 C C . ASP A 1 220 ? 23.799 -13.832 7.568 1.00 45.47 220 ASP A C 1
ATOM 1664 O O . ASP A 1 220 ? 22.698 -13.353 7.859 1.00 45.47 220 ASP A O 1
ATOM 1668 N N . SER A 1 221 ? 24.441 -14.667 8.392 1.00 46.50 221 SER A N 1
ATOM 1669 C CA . SER A 1 221 ? 23.929 -15.287 9.625 1.00 46.50 221 SER A CA 1
ATOM 1670 C C . SER A 1 221 ? 23.659 -14.336 10.803 1.00 46.50 221 SER A C 1
ATOM 1672 O O . SER A 1 221 ? 23.290 -14.790 11.881 1.00 46.50 221 SER A O 1
ATOM 1674 N N . GLU A 1 222 ? 23.855 -13.023 10.654 1.00 44.78 222 GLU A N 1
ATOM 1675 C CA . GLU A 1 222 ? 23.607 -12.053 11.738 1.00 44.78 222 GLU A CA 1
ATOM 1676 C C . GLU A 1 222 ? 22.175 -11.489 11.735 1.00 44.78 222 GLU A C 1
ATOM 1678 O O . GLU A 1 222 ? 21.759 -10.871 12.712 1.00 44.78 222 GLU A O 1
ATOM 1683 N N . SER A 1 223 ? 21.393 -11.720 10.673 1.00 52.22 223 SER A N 1
ATOM 1684 C CA . SER A 1 223 ? 20.015 -11.209 10.565 1.00 52.22 223 SER A CA 1
ATOM 1685 C C . SER A 1 223 ? 18.935 -12.187 11.051 1.00 52.22 223 SER A C 1
ATOM 1687 O O . SER A 1 223 ? 17.823 -11.761 11.373 1.00 52.22 223 SER A O 1
ATOM 1689 N N . GLU A 1 224 ? 19.264 -13.477 11.165 1.00 43.34 224 GLU A N 1
ATOM 1690 C CA . GLU A 1 224 ? 18.317 -14.534 11.531 1.00 43.34 224 GLU A CA 1
ATOM 1691 C C . GLU A 1 224 ? 17.895 -14.465 13.005 1.00 43.34 224 GLU A C 1
ATOM 1693 O O . GLU A 1 224 ? 16.703 -14.522 13.288 1.00 43.34 224 GLU A O 1
ATOM 1698 N N . GLU A 1 225 ? 18.812 -14.272 13.960 1.00 41.41 225 GLU A N 1
ATOM 1699 C CA . GLU A 1 225 ? 18.452 -14.278 15.392 1.00 41.41 225 GLU A CA 1
ATOM 1700 C C . GLU A 1 225 ? 17.567 -13.084 15.805 1.00 41.41 225 GLU A C 1
ATOM 1702 O O . GLU A 1 225 ? 16.675 -13.238 16.644 1.00 41.41 225 GLU A O 1
ATOM 1707 N N . GLU A 1 226 ? 17.737 -11.906 15.188 1.00 44.00 226 GLU A N 1
ATOM 1708 C CA . GLU A 1 226 ? 16.852 -10.752 15.427 1.00 44.00 226 GLU A CA 1
ATOM 1709 C C . GLU A 1 226 ? 15.470 -10.933 14.779 1.00 44.00 226 GLU A C 1
ATOM 1711 O O . GLU A 1 226 ? 14.463 -10.501 15.349 1.00 44.00 226 GLU A O 1
ATOM 1716 N N . LEU A 1 227 ? 15.405 -11.598 13.619 1.00 43.03 227 LEU A N 1
ATOM 1717 C CA . LEU A 1 227 ? 14.152 -11.928 12.940 1.00 43.03 227 LEU A CA 1
ATOM 1718 C C . LEU A 1 227 ? 13.387 -13.021 13.700 1.00 43.03 227 LEU A C 1
ATOM 1720 O O . LEU A 1 227 ? 12.233 -12.797 14.059 1.00 43.03 227 LEU A O 1
ATOM 1724 N N . PHE A 1 228 ? 14.031 -14.139 14.054 1.00 42.75 228 PHE A N 1
ATOM 1725 C CA . PHE A 1 228 ? 13.453 -15.209 14.884 1.00 42.75 228 PHE A CA 1
ATOM 1726 C C . PHE A 1 228 ? 12.978 -14.702 16.255 1.00 42.75 228 PHE A C 1
ATOM 1728 O O . PHE A 1 228 ? 11.898 -15.083 16.711 1.00 42.75 228 PHE A O 1
ATOM 1735 N N . GLY A 1 229 ? 13.708 -13.770 16.880 1.00 35.88 229 GLY A N 1
ATOM 1736 C CA . GLY A 1 229 ? 13.305 -13.144 18.144 1.00 35.88 229 GLY A CA 1
ATOM 1737 C C . GLY A 1 229 ? 12.072 -12.230 18.054 1.00 35.88 229 GLY A C 1
ATOM 1738 O O . GLY A 1 229 ? 11.417 -11.977 19.072 1.00 35.88 229 GLY A O 1
ATOM 1739 N N . LEU A 1 230 ? 11.729 -11.738 16.858 1.00 43.50 230 LEU A N 1
ATOM 1740 C CA . LEU A 1 230 ? 10.498 -10.981 16.611 1.00 43.50 230 LEU A CA 1
ATOM 1741 C C . LEU A 1 230 ? 9.283 -11.913 16.440 1.00 43.50 230 LEU A C 1
ATOM 1743 O O . LEU A 1 230 ? 8.165 -11.506 16.752 1.00 43.50 230 LEU A O 1
ATOM 1747 N N . PHE A 1 231 ? 9.508 -13.156 15.998 1.00 44.81 231 PHE A N 1
ATOM 1748 C CA . PHE A 1 231 ? 8.467 -14.136 15.677 1.00 44.81 231 PHE A CA 1
ATOM 1749 C C . PHE A 1 231 ? 7.916 -14.909 16.884 1.00 44.81 231 PHE A C 1
ATOM 1751 O O . PHE A 1 231 ? 6.729 -15.204 16.889 1.00 44.81 231 PHE A O 1
ATOM 1758 N N . GLU A 1 232 ? 8.694 -15.165 17.944 1.00 34.50 232 GLU A N 1
ATOM 1759 C CA . GLU A 1 232 ? 8.174 -15.832 19.165 1.00 34.50 232 GLU A CA 1
ATOM 1760 C C . GLU A 1 232 ? 7.164 -14.988 19.978 1.00 34.50 232 GLU A C 1
ATOM 1762 O O . GLU A 1 232 ? 6.666 -15.427 21.016 1.00 34.50 232 GLU A O 1
ATOM 1767 N N . LYS A 1 233 ? 6.874 -13.755 19.547 1.00 36.34 233 LYS A N 1
ATOM 1768 C CA . LYS A 1 233 ? 5.941 -12.834 20.220 1.00 36.34 233 LYS A CA 1
ATOM 1769 C C . LYS A 1 233 ? 4.634 -12.589 19.456 1.00 36.34 233 LYS A C 1
ATOM 1771 O O . LYS A 1 233 ? 3.829 -11.792 19.944 1.00 36.34 233 LYS A O 1
ATOM 1776 N N . LEU A 1 234 ? 4.447 -13.232 18.301 1.00 33.75 234 LEU A N 1
ATOM 1777 C CA . LEU A 1 234 ? 3.149 -13.383 17.630 1.00 33.75 234 LEU A CA 1
ATOM 1778 C C . LEU A 1 234 ? 2.418 -14.597 18.219 1.00 33.75 234 LEU A C 1
ATOM 1780 O O . LEU A 1 234 ? 1.189 -14.485 18.407 1.00 33.75 234 LEU A O 1
#

Radius of gyration: 23.94 Å; Cα contacts (8 Å, |Δi|>4): 247; chains: 1; bounding box: 90×39×40 Å